Protein AF-A0A933VCT6-F1 (afdb_monomer)

Foldseek 3Di:
DVPVLVVVLVVCVVVVVVPDPDDPVVVVVVSVVSCQQQDWDQDPQETEHEEHEDERDAAEYEYCEYQHYYYQAEYEHAAYYNEYHYVAEYEYAAYEYAEYHHQAEYEYNEYEYAYYAHQAEYEYAYEEYNEDHYQAEYEYADEEYAYYEYAHEYEYQDYEYEEYEYAAEYYYHDEEYEEYEYQHEYEAHNYEYAEYEYAAYYDYAAYWYQWYQYPVGIDGIDGHDDD

Sequence (227 aa):
MFFSQVVVVLFMWFVERRLSTEGLKEWGGRIFITSVLFAPFNINGAIVTVLGSAENQNGSVYSVASLFQSGTKDTVSLLFSGYQHAGQNASVVLGVSGYQEAGRNANIGVGVSVYQNAGRRALVLLGVSGYQYADQDAVVIIGVSAYQHAGREADVAAGVSGYQYARDETVFGLGVFGYQQTGGGAVAIFSVSGYQEAGERAIMIIGVSGYQKDKSGEKLFVFPSSF

Secondary structure (DSSP, 8-state):
-HHHHHHHHHHHHHHHHTT----HHHHHHHHHHHHHHH--EEETTEEEESS--EEETTS-EEEEEEEEEEESSEEEEEEEEEEEEESSEEEEEEEEEEEEEESSEEEEEEEEEEEEEESSEEEEEEEEEEEEEESSEEEEEEEEEEEEEESSEEEEEEEEEEEEEESSEEEE-SEEEEEEEESSEEEE-SEEEEEEEESSEEEESSEEEEEEEETTEEEEEEPPPP-

Radius of gyration: 22.68 Å; Cα contacts (8 Å, |Δi|>4): 708; chains: 1; bounding box: 65×30×58 Å

pLDDT: mean 90.56, std 12.55, range [39.84, 98.75]

Mean predicted aligned error: 6.89 Å

Structure (mmCIF, N/CA/C/O backbone):
data_AF-A0A933VCT6-F1
#
_entry.id   AF-A0A933VCT6-F1
#
loop_
_atom_site.group_PDB
_atom_site.id
_atom_site.type_symbol
_atom_site.label_atom_id
_atom_site.label_alt_id
_atom_site.label_comp_id
_atom_site.label_asym_id
_atom_site.label_entity_id
_atom_site.label_seq_id
_atom_site.pdbx_PDB_ins_code
_atom_site.Cartn_x
_atom_site.Cartn_y
_atom_site.Cartn_z
_atom_site.occupancy
_atom_site.B_iso_or_equiv
_atom_site.auth_seq_id
_atom_site.auth_comp_id
_atom_site.auth_asym_id
_atom_site.auth_atom_id
_atom_site.pdbx_PDB_model_num
ATOM 1 N N . MET A 1 1 ? 10.024 13.518 -23.710 1.00 51.44 1 MET A N 1
ATOM 2 C CA . MET A 1 1 ? 10.680 12.360 -23.059 1.00 51.44 1 MET A CA 1
ATOM 3 C C . MET A 1 1 ? 12.166 12.197 -23.385 1.00 51.44 1 MET A C 1
ATOM 5 O O . MET A 1 1 ? 12.923 11.935 -22.465 1.00 51.44 1 MET A O 1
ATOM 9 N N . PHE A 1 2 ? 12.620 12.424 -24.625 1.00 48.34 2 PHE A N 1
ATOM 10 C CA . PHE A 1 2 ? 14.039 12.265 -25.004 1.00 48.34 2 PHE A CA 1
ATOM 11 C C . PHE A 1 2 ? 15.041 13.159 -24.244 1.00 48.34 2 PHE A C 1
ATOM 13 O O . PHE A 1 2 ? 16.183 12.763 -24.040 1.00 48.34 2 PHE A O 1
ATOM 20 N N . PHE A 1 3 ? 14.630 14.347 -23.788 1.00 46.16 3 PHE A N 1
ATOM 21 C CA . PHE A 1 3 ? 15.556 15.317 -23.193 1.00 46.16 3 PHE A CA 1
ATOM 22 C C . PHE A 1 3 ? 16.116 14.881 -21.825 1.00 46.16 3 PHE A C 1
ATOM 24 O O . PHE A 1 3 ? 17.303 15.063 -21.575 1.00 46.16 3 PHE A O 1
ATOM 31 N N . SER A 1 4 ? 15.316 14.249 -20.953 1.00 56.66 4 SER A N 1
ATOM 32 C CA . SER A 1 4 ? 15.814 13.821 -19.632 1.00 56.66 4 SER A CA 1
ATOM 33 C C . SER A 1 4 ? 16.770 12.629 -19.725 1.00 56.66 4 SER A C 1
ATOM 35 O O . SER A 1 4 ? 17.753 12.575 -18.993 1.00 56.66 4 SER A O 1
ATOM 37 N N . GLN A 1 5 ? 16.530 11.710 -20.664 1.00 61.00 5 GLN A N 1
ATOM 38 C CA . GLN A 1 5 ? 17.393 10.550 -20.896 1.00 61.00 5 GLN A CA 1
ATOM 39 C C . GLN A 1 5 ? 18.761 10.972 -21.438 1.00 61.00 5 GLN A C 1
ATOM 41 O O . GLN A 1 5 ? 19.787 10.496 -20.959 1.00 61.00 5 GLN A O 1
ATOM 46 N N . VAL A 1 6 ? 18.786 11.928 -22.372 1.00 64.88 6 VAL A N 1
ATOM 47 C CA . VAL A 1 6 ? 20.033 12.492 -22.906 1.00 64.88 6 VAL A CA 1
ATOM 48 C C . VAL A 1 6 ? 20.836 13.182 -21.804 1.00 64.88 6 VAL A C 1
ATOM 50 O O . VAL A 1 6 ? 22.043 12.983 -21.725 1.00 64.88 6 VAL A O 1
ATOM 53 N N . VAL A 1 7 ? 20.186 13.927 -20.904 1.00 70.56 7 VAL A N 1
ATOM 54 C CA . VAL A 1 7 ? 20.869 14.587 -19.778 1.00 70.56 7 VAL A CA 1
ATOM 55 C C . VAL A 1 7 ? 21.467 13.575 -18.799 1.00 70.56 7 VAL A C 1
ATOM 57 O O . VAL A 1 7 ? 22.607 13.759 -18.384 1.00 70.56 7 VAL A O 1
ATOM 60 N N . VAL A 1 8 ? 20.762 12.490 -18.463 1.00 70.69 8 VAL A N 1
ATOM 61 C CA . VAL A 1 8 ? 21.293 11.440 -17.571 1.00 70.69 8 VAL A CA 1
ATOM 62 C C . VAL A 1 8 ? 22.480 10.720 -18.209 1.00 70.69 8 VAL A C 1
ATOM 64 O O . VAL A 1 8 ? 23.506 10.546 -17.555 1.00 70.69 8 VAL A O 1
ATOM 67 N N . VAL A 1 9 ? 22.384 10.365 -19.493 1.00 68.62 9 VAL A N 1
ATOM 68 C CA . VAL A 1 9 ? 23.479 9.711 -20.227 1.00 68.62 9 VAL A CA 1
ATOM 69 C C . VAL A 1 9 ? 24.692 10.641 -20.354 1.00 68.62 9 VAL A C 1
ATOM 71 O O . VAL A 1 9 ? 25.820 10.207 -20.125 1.00 68.62 9 VAL A O 1
ATOM 74 N N . LEU A 1 10 ? 24.484 11.930 -20.642 1.00 72.44 10 LEU A N 1
ATOM 75 C CA . LEU A 1 10 ? 25.558 12.930 -20.703 1.00 72.44 10 LEU A CA 1
ATOM 76 C C . LEU A 1 10 ? 26.176 13.219 -19.329 1.00 72.44 10 LEU A C 1
ATOM 78 O O . LEU A 1 10 ? 27.385 13.427 -19.230 1.00 72.44 10 LEU A O 1
ATOM 82 N N . PHE A 1 11 ? 25.372 13.221 -18.266 1.00 74.44 11 PHE A N 1
ATOM 83 C CA . PHE A 1 11 ? 25.850 13.410 -16.899 1.00 74.44 11 PHE A CA 1
ATOM 84 C C . PHE A 1 11 ? 26.671 12.210 -16.420 1.00 74.44 11 PHE A C 1
ATOM 86 O O . PHE A 1 11 ? 27.769 12.398 -15.900 1.00 74.44 11 PHE A O 1
ATOM 93 N N . MET A 1 12 ? 26.197 10.982 -16.658 1.00 68.94 12 MET A N 1
ATOM 94 C CA . MET A 1 12 ? 26.974 9.766 -16.395 1.00 68.94 12 MET A CA 1
ATOM 95 C C . MET A 1 12 ? 28.287 9.773 -17.181 1.00 68.94 12 MET A C 1
ATOM 97 O O . MET A 1 12 ? 29.343 9.542 -16.596 1.00 68.94 12 MET A O 1
ATOM 101 N N . TRP A 1 13 ? 28.246 10.153 -18.463 1.00 68.81 13 TRP A N 1
ATOM 102 C CA . TRP A 1 13 ? 29.451 10.337 -19.272 1.00 68.81 13 TRP A CA 1
ATOM 103 C C . TRP A 1 13 ? 30.427 11.345 -18.646 1.00 68.81 13 TRP A C 1
ATOM 105 O O . TRP A 1 13 ? 31.621 11.067 -18.557 1.00 68.81 13 TRP A O 1
ATOM 115 N N . PHE A 1 14 ? 29.941 12.495 -18.170 1.00 74.25 14 PHE A N 1
ATOM 116 C CA . PHE A 1 14 ? 30.779 13.519 -17.542 1.00 74.25 14 PHE A CA 1
ATOM 117 C C . PHE A 1 14 ? 31.423 13.042 -16.229 1.00 74.25 14 PHE A C 1
ATOM 119 O O . PHE A 1 14 ? 32.615 13.270 -16.011 1.00 74.25 14 PHE A O 1
ATOM 126 N N . VAL A 1 15 ? 30.657 12.370 -15.365 1.00 72.38 15 VAL A N 1
ATOM 127 C CA . VAL A 1 15 ? 31.134 11.870 -14.065 1.00 72.38 15 VAL A CA 1
ATOM 128 C C . VAL A 1 15 ? 32.158 10.748 -14.246 1.00 72.38 15 VAL A C 1
ATOM 130 O O . VAL A 1 15 ? 33.224 10.784 -13.635 1.00 72.38 15 VAL A O 1
ATOM 133 N N . GLU A 1 16 ? 31.880 9.785 -15.122 1.00 63.16 16 GLU A N 1
ATOM 134 C CA . GLU A 1 16 ? 32.728 8.604 -15.317 1.00 63.16 16 GLU A CA 1
ATOM 135 C C . GLU A 1 16 ? 34.012 8.938 -16.098 1.00 63.16 16 GLU A C 1
ATOM 137 O O . GLU A 1 16 ? 35.079 8.397 -15.805 1.00 63.16 16 GLU A O 1
ATOM 142 N N . ARG A 1 17 ? 33.978 9.928 -17.008 1.00 64.31 17 ARG A N 1
ATOM 143 C CA . ARG A 1 17 ? 35.174 10.410 -17.727 1.00 64.31 17 ARG A CA 1
ATOM 144 C C . ARG A 1 17 ? 36.185 11.098 -16.807 1.00 64.31 17 ARG A C 1
ATOM 146 O O . ARG A 1 17 ? 37.370 11.133 -17.122 1.00 64.31 17 ARG A O 1
ATOM 153 N N . ARG A 1 18 ? 35.743 11.624 -15.661 1.00 61.56 18 ARG A N 1
ATOM 154 C CA . ARG A 1 18 ? 36.643 12.144 -14.620 1.00 61.56 18 ARG A CA 1
ATOM 155 C C . ARG A 1 18 ? 37.336 11.041 -13.811 1.00 61.56 18 ARG A C 1
ATOM 157 O O . ARG A 1 18 ? 38.281 11.355 -13.096 1.00 61.56 18 ARG A O 1
ATOM 164 N N . LEU A 1 19 ? 36.868 9.793 -13.906 1.00 59.09 19 LEU A N 1
ATOM 165 C CA . LEU A 1 19 ? 37.272 8.679 -13.042 1.00 59.09 19 LEU A CA 1
ATOM 166 C C . LEU A 1 19 ? 37.968 7.524 -13.790 1.00 59.09 19 LEU A C 1
ATOM 168 O O . LEU A 1 19 ? 38.537 6.657 -13.134 1.00 59.09 19 LEU A O 1
ATOM 172 N N . SER A 1 20 ? 37.953 7.499 -15.129 1.00 61.31 20 SER A N 1
ATOM 173 C CA . SER A 1 20 ? 38.405 6.355 -15.942 1.00 61.31 20 SER A CA 1
ATOM 174 C C . SER A 1 20 ? 39.573 6.684 -16.887 1.00 61.31 20 SER A C 1
ATOM 176 O O . SER A 1 20 ? 39.586 7.727 -17.540 1.00 61.31 20 SER A O 1
ATOM 178 N N . THR A 1 21 ? 40.536 5.757 -16.992 1.00 62.28 21 THR A N 1
ATOM 179 C CA . THR A 1 21 ? 41.663 5.746 -17.952 1.00 62.28 21 THR A CA 1
ATOM 180 C C . THR A 1 21 ? 41.434 4.793 -19.143 1.00 62.28 21 THR A C 1
ATOM 182 O O . THR A 1 21 ? 42.365 4.516 -19.899 1.00 62.28 21 THR A O 1
ATOM 185 N N . GLU A 1 22 ? 40.213 4.274 -19.319 1.00 61.16 22 GLU A N 1
ATOM 186 C CA . GLU A 1 22 ? 39.894 3.209 -20.285 1.00 61.16 22 GLU A CA 1
ATOM 187 C C . GLU A 1 22 ? 39.787 3.678 -21.752 1.00 61.16 22 GLU A C 1
ATOM 189 O O . GLU A 1 22 ? 39.518 4.842 -22.060 1.00 61.16 22 GLU A O 1
ATOM 194 N N . GLY A 1 23 ? 39.972 2.733 -22.685 1.00 66.25 23 GLY A N 1
ATOM 195 C CA . GLY A 1 23 ? 39.955 2.969 -24.132 1.00 66.25 23 GLY A CA 1
ATOM 196 C C . GLY A 1 23 ? 38.551 3.054 -24.756 1.00 66.25 23 GLY A C 1
ATOM 197 O O . GLY A 1 23 ? 37.580 2.480 -24.272 1.00 66.25 23 GLY A O 1
ATOM 198 N N . LEU A 1 24 ? 38.452 3.724 -25.911 1.00 65.44 24 LEU A N 1
ATOM 199 C CA . LEU A 1 24 ? 37.203 4.024 -26.646 1.00 65.44 24 LEU A CA 1
ATOM 200 C C . LEU A 1 24 ? 36.269 2.821 -26.920 1.00 65.44 24 LEU A C 1
ATOM 202 O O . LEU A 1 24 ? 35.057 3.009 -27.022 1.00 65.44 24 LEU A O 1
ATOM 20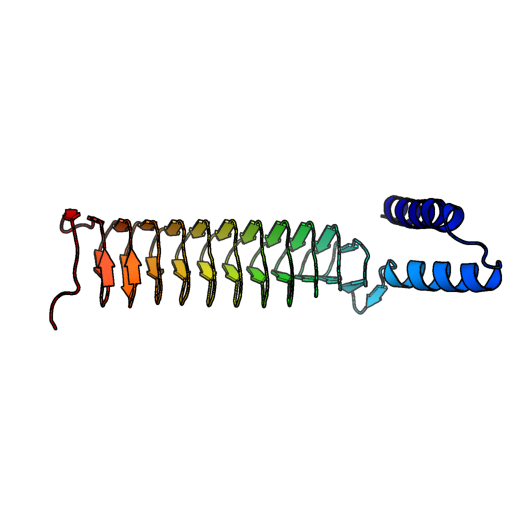6 N N . LYS A 1 25 ? 36.800 1.595 -27.048 1.00 71.44 25 LYS A N 1
ATOM 207 C CA . LYS A 1 25 ? 35.997 0.384 -27.315 1.00 71.44 25 LYS A CA 1
ATOM 208 C C . LYS A 1 25 ? 35.178 -0.082 -26.104 1.00 71.44 25 LYS A C 1
ATOM 210 O O . LYS A 1 25 ? 34.022 -0.455 -26.287 1.00 71.44 25 LYS A O 1
ATOM 215 N N . GLU A 1 26 ? 35.738 -0.038 -24.895 1.00 73.19 26 GLU A N 1
ATOM 216 C CA . GLU A 1 26 ? 35.010 -0.399 -23.664 1.00 73.19 26 GLU A CA 1
ATOM 217 C C . GLU A 1 26 ? 33.924 0.637 -23.350 1.00 73.19 26 GLU A C 1
ATOM 219 O O . GLU A 1 26 ? 32.792 0.285 -23.015 1.00 73.19 26 GLU A O 1
ATOM 224 N N . TRP A 1 27 ? 34.227 1.911 -23.609 1.00 73.81 27 TRP A N 1
ATOM 225 C CA . TRP A 1 27 ? 33.275 3.017 -23.518 1.00 73.81 27 TRP A CA 1
ATOM 226 C C . TRP A 1 27 ? 32.063 2.856 -24.439 1.00 73.81 27 TRP A C 1
ATOM 228 O O . TRP A 1 27 ? 30.928 3.059 -24.007 1.00 73.81 27 TRP A O 1
ATOM 238 N N . GLY A 1 28 ? 32.283 2.459 -25.696 1.00 77.75 28 GLY A N 1
ATOM 239 C CA . GLY A 1 28 ? 31.193 2.228 -26.645 1.00 77.75 28 GLY A CA 1
ATOM 240 C C . GLY A 1 28 ? 30.212 1.155 -26.164 1.00 77.75 28 GLY A C 1
ATOM 241 O O . GLY A 1 28 ? 28.999 1.346 -26.245 1.00 77.75 28 GLY A O 1
ATOM 242 N N . GLY A 1 29 ? 30.729 0.061 -25.594 1.00 83.69 29 GLY A N 1
ATOM 243 C CA . GLY A 1 29 ? 29.910 -1.015 -25.033 1.00 83.69 29 GLY A CA 1
ATOM 244 C C . GLY A 1 29 ? 29.082 -0.572 -23.823 1.00 83.69 29 GLY A C 1
ATOM 245 O O . GLY A 1 29 ? 27.883 -0.843 -23.774 1.00 83.69 29 GLY A O 1
ATOM 246 N N . ARG A 1 30 ? 29.685 0.160 -22.875 1.00 82.88 30 ARG A N 1
ATOM 247 C CA . ARG A 1 30 ? 28.979 0.661 -21.680 1.00 82.88 30 ARG A CA 1
ATOM 248 C C . ARG A 1 30 ? 27.870 1.642 -22.036 1.00 82.88 30 ARG A C 1
ATOM 250 O O . ARG A 1 30 ? 26.750 1.484 -21.565 1.00 82.88 30 ARG A O 1
ATOM 257 N N . ILE A 1 31 ? 28.148 2.607 -22.914 1.00 83.50 31 ILE A N 1
ATOM 258 C CA . ILE A 1 31 ? 27.138 3.572 -23.369 1.00 83.50 31 ILE A CA 1
ATOM 259 C C . ILE A 1 31 ? 25.981 2.847 -24.058 1.00 83.50 31 ILE A C 1
ATOM 261 O O . ILE A 1 31 ? 24.823 3.186 -23.812 1.00 83.50 31 ILE A O 1
ATOM 265 N N . PHE A 1 32 ? 26.272 1.838 -24.883 1.00 86.12 32 PHE A N 1
ATOM 266 C CA . PHE A 1 32 ? 25.239 1.042 -25.537 1.00 86.12 32 PHE A CA 1
ATOM 267 C C . PHE A 1 32 ? 24.355 0.308 -24.520 1.00 86.12 32 PHE A C 1
ATOM 269 O O . PHE A 1 32 ? 23.135 0.460 -24.560 1.00 86.12 32 PHE A O 1
ATOM 276 N N . ILE A 1 33 ? 24.953 -0.420 -23.572 1.00 87.75 33 ILE A N 1
ATOM 277 C CA . ILE A 1 33 ? 24.217 -1.146 -22.524 1.00 87.75 33 ILE A CA 1
ATOM 278 C C . ILE A 1 33 ? 23.367 -0.181 -21.694 1.00 87.75 33 ILE A C 1
ATOM 280 O O . ILE A 1 33 ? 22.170 -0.410 -21.528 1.00 87.75 33 ILE A O 1
ATOM 284 N N . THR A 1 34 ? 23.948 0.925 -21.225 1.00 86.69 34 THR A N 1
ATOM 285 C CA . THR A 1 34 ? 23.218 1.949 -20.470 1.00 86.69 34 THR A CA 1
ATOM 286 C C . THR A 1 34 ? 22.052 2.492 -21.288 1.00 86.69 34 THR A C 1
ATOM 288 O O . THR A 1 34 ? 20.928 2.532 -20.803 1.00 86.69 34 THR A O 1
ATOM 291 N N . SER A 1 35 ? 22.264 2.825 -22.560 1.00 86.19 35 SER A N 1
ATOM 292 C CA . SER A 1 35 ? 21.191 3.320 -23.430 1.00 86.19 35 SER A CA 1
ATOM 293 C C . SER A 1 35 ? 20.040 2.316 -23.554 1.00 86.19 35 SER A C 1
ATOM 295 O O . SER A 1 35 ? 18.880 2.710 -23.477 1.00 86.19 35 SER A O 1
ATOM 297 N N . VAL A 1 36 ? 20.345 1.019 -23.675 1.00 89.31 36 VAL A N 1
ATOM 298 C CA . VAL A 1 36 ? 19.338 -0.055 -23.728 1.00 89.31 36 VAL A CA 1
ATOM 299 C C . VAL A 1 36 ? 18.563 -0.175 -22.411 1.00 89.31 36 VAL A C 1
ATOM 301 O O . VAL A 1 36 ? 17.347 -0.342 -22.447 1.00 89.31 36 VAL A O 1
ATOM 304 N N . LEU A 1 37 ? 19.216 -0.039 -21.251 1.00 90.62 37 LEU A N 1
ATOM 305 C CA . LEU A 1 37 ? 18.545 -0.114 -19.943 1.00 90.62 37 LEU A CA 1
ATOM 306 C C . LEU A 1 37 ? 17.525 1.016 -19.731 1.00 90.62 37 LEU A C 1
ATOM 308 O O . LEU A 1 37 ? 16.482 0.803 -19.108 1.00 90.62 37 LEU A O 1
ATOM 312 N N . PHE A 1 38 ? 17.804 2.211 -20.251 1.00 91.12 38 PHE A N 1
ATOM 313 C CA . PHE A 1 38 ? 16.905 3.364 -20.143 1.00 91.12 38 PHE A CA 1
ATOM 314 C C . PHE A 1 38 ? 15.911 3.473 -21.307 1.00 91.12 38 PHE A C 1
ATOM 316 O O . PHE A 1 38 ? 14.979 4.279 -21.239 1.00 91.12 38 PHE A O 1
ATOM 323 N N . ALA A 1 39 ? 16.074 2.674 -22.363 1.00 89.81 39 ALA A N 1
ATOM 324 C CA . ALA A 1 39 ? 15.190 2.711 -23.516 1.00 89.81 39 ALA A CA 1
ATOM 325 C C . ALA A 1 39 ? 13.777 2.205 -23.154 1.00 89.81 39 ALA A C 1
ATOM 327 O O . ALA A 1 39 ? 13.629 1.210 -22.435 1.00 89.81 39 ALA A O 1
ATOM 328 N N . PRO A 1 40 ? 12.720 2.881 -23.636 1.00 93.69 40 PRO A N 1
ATOM 329 C CA . PRO A 1 40 ? 11.362 2.368 -23.576 1.00 93.69 40 PRO A CA 1
ATOM 330 C C . PRO A 1 40 ? 11.085 1.456 -24.779 1.00 93.69 40 PRO A C 1
ATOM 332 O O . PRO A 1 40 ? 11.266 1.852 -25.931 1.00 93.69 40 PRO A O 1
ATOM 335 N N . PHE A 1 41 ? 10.589 0.250 -24.520 1.00 93.75 41 PHE A N 1
ATOM 336 C CA . PHE A 1 41 ? 10.188 -0.718 -25.539 1.00 93.75 41 PHE A CA 1
ATOM 337 C C . PHE A 1 41 ? 8.670 -0.858 -25.553 1.00 93.75 41 PHE A C 1
ATOM 339 O O . PHE A 1 41 ? 8.065 -1.116 -24.517 1.00 93.75 41 PHE A O 1
ATOM 346 N N . ASN A 1 42 ? 8.044 -0.704 -26.720 1.00 95.12 42 ASN A N 1
ATOM 347 C CA . ASN A 1 42 ? 6.615 -0.967 -26.865 1.00 95.12 42 ASN A CA 1
ATOM 348 C C . ASN A 1 42 ? 6.396 -2.452 -27.177 1.00 95.12 42 ASN A C 1
ATOM 350 O O . ASN A 1 42 ? 6.812 -2.932 -28.231 1.00 95.12 42 ASN A O 1
ATOM 354 N N . ILE A 1 43 ? 5.748 -3.167 -26.262 1.00 93.25 43 ILE A N 1
ATOM 355 C CA . ILE A 1 43 ? 5.401 -4.580 -26.400 1.00 93.25 43 ILE A CA 1
ATOM 356 C C . ILE A 1 43 ? 3.887 -4.690 -26.245 1.00 93.25 43 ILE A C 1
ATOM 358 O O . ILE A 1 43 ? 3.348 -4.467 -25.163 1.00 93.25 43 ILE A O 1
ATOM 362 N N . ASN A 1 44 ? 3.189 -5.017 -27.335 1.00 93.19 44 ASN A N 1
ATOM 363 C CA . ASN A 1 44 ? 1.730 -5.181 -27.360 1.00 93.19 44 ASN A CA 1
ATOM 364 C C . ASN A 1 44 ? 0.949 -3.972 -26.798 1.00 93.19 44 ASN A C 1
ATOM 366 O O . ASN A 1 44 ? -0.086 -4.135 -26.154 1.00 93.19 44 ASN A O 1
ATOM 370 N N . GLY A 1 45 ? 1.445 -2.749 -27.017 1.00 92.25 45 GLY A N 1
ATOM 371 C CA . GLY A 1 45 ? 0.806 -1.521 -26.536 1.00 92.25 45 GLY A CA 1
ATOM 372 C C . GLY A 1 45 ? 1.142 -1.151 -25.089 1.00 92.25 45 GLY A C 1
ATOM 373 O O . GLY A 1 45 ? 0.649 -0.133 -24.603 1.00 92.25 45 GLY A O 1
ATOM 374 N N . ALA A 1 46 ? 1.981 -1.927 -24.402 1.00 96.88 46 ALA A N 1
ATOM 375 C CA . ALA A 1 46 ? 2.571 -1.558 -23.121 1.00 96.88 46 ALA A CA 1
ATOM 376 C C . ALA A 1 46 ? 3.993 -1.024 -23.316 1.00 96.88 46 ALA A C 1
ATOM 378 O O . ALA A 1 46 ? 4.731 -1.519 -24.167 1.00 96.88 46 ALA A O 1
ATOM 379 N N . ILE A 1 47 ? 4.395 -0.041 -22.510 1.00 97.12 47 ILE A N 1
ATOM 380 C CA . ILE A 1 47 ? 5.785 0.421 -22.477 1.00 97.12 47 ILE A CA 1
ATOM 381 C C . ILE A 1 47 ? 6.523 -0.352 -21.393 1.00 97.12 47 ILE A C 1
ATOM 383 O O . ILE A 1 47 ? 6.098 -0.357 -20.242 1.00 97.12 47 ILE A O 1
ATOM 387 N N . VAL A 1 48 ? 7.634 -0.979 -21.758 1.00 97.06 48 VAL A N 1
ATOM 388 C CA . VAL A 1 48 ? 8.519 -1.708 -20.851 1.00 97.06 48 VAL A CA 1
ATOM 389 C C . VAL A 1 48 ? 9.880 -1.024 -20.831 1.00 97.06 48 VAL A C 1
ATOM 391 O O . VAL A 1 48 ? 10.435 -0.715 -21.883 1.00 97.06 48 VAL A O 1
ATOM 394 N N . THR A 1 49 ? 10.434 -0.776 -19.651 1.00 95.56 49 THR A N 1
ATOM 395 C CA . THR A 1 49 ? 11.776 -0.197 -19.490 1.00 95.56 49 THR A CA 1
ATOM 396 C C . THR A 1 49 ? 12.482 -0.798 -18.280 1.00 95.56 49 THR A C 1
ATOM 398 O O . THR A 1 49 ? 11.831 -1.315 -17.377 1.00 95.56 49 THR A O 1
ATOM 401 N N . VAL A 1 50 ? 13.814 -0.776 -18.236 1.00 95.38 50 VAL A N 1
ATOM 402 C CA . VAL A 1 50 ? 14.533 -1.281 -17.058 1.00 95.38 50 VAL A CA 1
ATOM 403 C C . VAL A 1 50 ? 14.705 -0.157 -16.045 1.00 95.38 50 VAL A C 1
ATOM 405 O O . VAL A 1 50 ? 14.204 -0.277 -14.934 1.00 95.38 50 VAL A O 1
ATOM 408 N N . LEU A 1 51 ? 15.354 0.941 -16.438 1.00 93.38 51 LEU A N 1
ATOM 409 C CA . LEU A 1 51 ? 15.683 2.074 -15.559 1.00 93.38 51 LEU A CA 1
ATOM 410 C C . LEU A 1 51 ? 15.068 3.408 -16.024 1.00 93.38 51 LEU A C 1
ATOM 412 O O . LEU A 1 51 ? 15.386 4.472 -15.492 1.00 93.38 51 LEU A O 1
ATOM 416 N N . GLY A 1 52 ? 14.227 3.378 -17.059 1.00 88.00 52 GLY A N 1
ATOM 417 C CA . GLY A 1 52 ? 13.661 4.568 -17.680 1.00 88.00 52 GLY A CA 1
ATOM 418 C C . GLY A 1 52 ? 12.385 5.081 -17.015 1.00 88.00 52 GLY A C 1
ATOM 419 O O . GLY A 1 52 ? 11.622 4.343 -16.395 1.00 88.00 52 GLY A O 1
ATOM 420 N N . SER A 1 53 ? 12.121 6.371 -17.214 1.00 92.31 53 SER A N 1
ATOM 421 C CA . SER A 1 53 ? 10.788 6.940 -17.016 1.00 92.31 53 SER A CA 1
ATOM 422 C C . SER A 1 53 ? 9.968 6.794 -18.294 1.00 92.31 53 SER A C 1
ATOM 424 O O . SER A 1 53 ? 10.499 6.988 -19.390 1.00 92.31 53 SER A O 1
ATOM 426 N N . ALA A 1 54 ? 8.678 6.490 -18.168 1.00 93.50 54 ALA A N 1
ATOM 427 C CA . ALA A 1 54 ? 7.815 6.208 -19.312 1.00 93.50 54 ALA A CA 1
ATOM 428 C C . ALA A 1 54 ? 6.379 6.706 -19.107 1.00 93.50 54 ALA A C 1
ATOM 430 O O . ALA A 1 54 ? 5.860 6.717 -17.996 1.00 93.50 54 ALA A O 1
ATOM 431 N N . GLU A 1 55 ? 5.744 7.123 -20.198 1.00 96.00 55 GLU A N 1
ATOM 432 C CA . GLU A 1 55 ? 4.368 7.607 -20.221 1.00 96.00 55 GLU A CA 1
ATOM 433 C C . GLU A 1 55 ? 3.651 6.935 -21.382 1.00 96.00 55 GLU A C 1
ATOM 435 O O . GLU A 1 55 ? 4.111 6.999 -22.525 1.00 96.00 55 GLU A O 1
ATOM 440 N N . ASN A 1 56 ? 2.539 6.273 -21.085 1.00 95.94 56 ASN A N 1
ATOM 441 C CA . ASN A 1 56 ? 1.742 5.570 -22.070 1.00 95.94 56 ASN A CA 1
ATOM 442 C C . ASN A 1 56 ? 0.305 6.092 -22.080 1.00 95.94 56 ASN A C 1
ATOM 444 O O . ASN A 1 56 ? -0.494 5.790 -21.193 1.00 95.94 56 ASN A O 1
ATOM 448 N N . GLN A 1 57 ? -0.038 6.832 -23.133 1.00 92.69 57 GLN A N 1
ATOM 449 C CA . GLN A 1 57 ? -1.363 7.434 -23.292 1.00 92.69 57 GLN A CA 1
ATOM 450 C C . GLN A 1 57 ? -2.467 6.394 -23.538 1.00 92.69 57 GLN A C 1
ATOM 452 O O . GLN A 1 57 ? -3.625 6.653 -23.238 1.00 92.69 57 GLN A O 1
ATOM 457 N N . ASN A 1 58 ? -2.132 5.194 -24.023 1.00 92.81 58 ASN A N 1
ATOM 458 C CA . ASN A 1 58 ? -3.122 4.192 -24.438 1.00 92.81 58 ASN A CA 1
ATOM 459 C C . ASN A 1 58 ? -2.905 2.809 -23.799 1.00 92.81 58 ASN A C 1
ATOM 461 O O . ASN A 1 58 ? -3.472 1.810 -24.257 1.00 92.81 58 ASN A O 1
ATOM 465 N N . GLY A 1 59 ? -2.092 2.712 -22.748 1.00 95.50 59 GLY A N 1
ATOM 466 C CA . GLY A 1 59 ? -1.751 1.417 -22.181 1.00 95.50 59 GLY A CA 1
ATOM 467 C C . GLY A 1 59 ? -1.010 1.469 -20.857 1.00 95.50 59 GLY A C 1
ATOM 468 O O . GLY A 1 59 ? -1.038 2.462 -20.132 1.00 95.50 59 GLY A O 1
ATOM 469 N N . SER A 1 60 ? -0.382 0.342 -20.543 1.00 98.06 60 SER A N 1
ATOM 470 C CA . SER A 1 60 ? 0.329 0.131 -19.287 1.00 98.06 60 SER A CA 1
ATOM 471 C C . SER A 1 60 ? 1.806 0.513 -19.398 1.00 98.06 60 SER A C 1
ATOM 473 O O . SER A 1 60 ? 2.369 0.555 -20.500 1.00 98.06 60 SER A O 1
ATOM 475 N N . VAL A 1 61 ? 2.438 0.760 -18.254 1.00 98.06 61 VAL A N 1
ATOM 476 C CA . VAL A 1 61 ? 3.885 0.951 -18.122 1.00 98.06 61 VAL A CA 1
ATOM 477 C C . VAL A 1 61 ? 4.440 -0.072 -17.138 1.00 98.06 61 VAL A C 1
ATOM 479 O O . VAL A 1 61 ? 3.977 -0.164 -16.006 1.00 98.06 61 VAL A O 1
ATOM 482 N N . TYR A 1 62 ? 5.455 -0.818 -17.554 1.00 97.88 62 TYR A N 1
ATOM 483 C CA . TYR A 1 62 ? 6.170 -1.774 -16.718 1.00 97.88 62 TYR A CA 1
ATOM 484 C C . TYR A 1 62 ? 7.630 -1.348 -16.614 1.00 97.88 62 TYR A C 1
ATOM 486 O O . TYR A 1 62 ? 8.288 -1.104 -17.627 1.00 97.88 62 TYR A O 1
ATOM 494 N N . SER A 1 63 ? 8.148 -1.260 -15.396 1.00 97.12 63 SER A N 1
ATOM 495 C CA . SER A 1 63 ? 9.544 -0.920 -15.151 1.00 97.12 63 SER A CA 1
ATOM 496 C C . SER A 1 63 ? 10.203 -1.856 -14.145 1.00 97.12 63 SER A C 1
ATOM 498 O O . SER A 1 63 ? 9.536 -2.466 -13.308 1.00 97.12 63 SER A O 1
ATOM 500 N N . VAL A 1 64 ? 11.529 -1.984 -14.198 1.00 97.38 64 VAL A N 1
ATOM 501 C CA . VAL A 1 64 ? 12.266 -2.537 -13.051 1.00 97.38 64 VAL A CA 1
ATOM 502 C C . VAL A 1 64 ? 12.431 -1.446 -11.998 1.00 97.38 64 VAL A C 1
ATOM 504 O O . VAL A 1 64 ? 12.062 -1.646 -10.844 1.00 97.38 64 VAL A O 1
ATOM 507 N N . ALA A 1 65 ? 12.910 -0.276 -12.406 1.00 96.19 65 ALA A N 1
ATOM 508 C CA . ALA A 1 65 ? 12.955 0.925 -11.596 1.00 96.19 65 ALA A CA 1
ATOM 509 C C . ALA A 1 65 ? 12.657 2.153 -12.463 1.00 96.19 65 ALA A C 1
ATOM 511 O O . ALA A 1 65 ? 13.151 2.262 -13.582 1.00 96.19 65 ALA A O 1
ATOM 512 N N . SER A 1 66 ? 11.883 3.101 -11.945 1.00 94.38 66 SER A N 1
ATOM 513 C CA . SER A 1 66 ? 11.582 4.349 -12.651 1.00 94.38 66 SER A CA 1
ATOM 514 C C . SER A 1 66 ? 11.566 5.533 -11.692 1.00 94.38 66 SER A C 1
ATOM 516 O O . SER A 1 66 ? 11.162 5.418 -10.542 1.00 94.38 66 SER A O 1
ATOM 518 N N . LEU A 1 67 ? 11.990 6.716 -12.132 1.00 93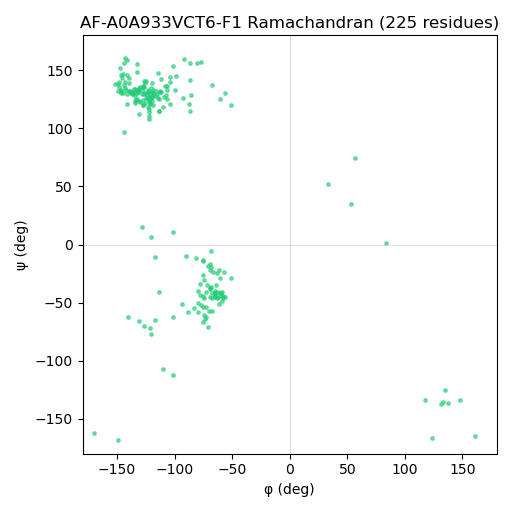.19 67 LEU A N 1
ATOM 519 C CA . LEU A 1 67 ? 11.732 7.928 -11.338 1.00 93.19 67 LEU A CA 1
ATOM 520 C C . LEU A 1 67 ? 10.285 8.390 -11.517 1.00 93.19 67 LEU A C 1
ATOM 522 O O . LEU A 1 67 ? 9.678 8.904 -10.584 1.00 93.19 67 LEU A O 1
ATOM 526 N N . PHE A 1 68 ? 9.741 8.185 -12.713 1.00 94.94 68 PHE A N 1
ATOM 527 C CA . PHE A 1 68 ? 8.395 8.587 -13.082 1.00 94.94 68 PHE A CA 1
ATOM 528 C C . PHE A 1 68 ? 7.796 7.578 -14.058 1.00 94.94 68 PHE A C 1
ATOM 530 O O . PHE A 1 68 ? 8.419 7.248 -15.070 1.00 94.94 68 PHE A O 1
ATOM 537 N N . GLN A 1 69 ? 6.572 7.139 -13.799 1.00 95.88 69 GLN A N 1
ATOM 538 C CA . GLN A 1 69 ? 5.794 6.359 -14.749 1.00 95.88 69 GLN A CA 1
ATOM 539 C C . GLN A 1 69 ? 4.326 6.778 -14.749 1.00 95.88 69 GLN A C 1
ATOM 541 O O . GLN A 1 69 ? 3.740 7.004 -13.692 1.00 95.88 69 GLN A O 1
ATOM 546 N N . SER A 1 70 ? 3.733 6.860 -15.938 1.00 97.31 70 SER A N 1
ATOM 547 C CA . SER A 1 70 ? 2.320 7.200 -16.112 1.00 97.31 70 SER A CA 1
ATOM 548 C C . SER A 1 70 ? 1.674 6.331 -17.188 1.00 97.31 70 SER A C 1
ATOM 550 O O . SER A 1 70 ? 2.229 6.164 -18.272 1.00 97.31 70 SER A O 1
ATOM 552 N N . GLY A 1 71 ? 0.510 5.753 -16.910 1.00 96.62 71 GLY A N 1
ATOM 553 C CA . GLY A 1 71 ? -0.218 4.910 -17.857 1.00 96.62 71 GLY A CA 1
ATOM 554 C C . GLY A 1 71 ? -1.726 5.035 -17.688 1.00 96.62 71 GLY A C 1
ATOM 555 O O . GLY A 1 71 ? -2.224 5.158 -16.573 1.00 96.62 71 GLY A O 1
ATOM 556 N N . THR A 1 72 ? -2.488 4.949 -18.778 1.00 96.94 72 THR A N 1
ATOM 557 C CA . THR A 1 72 ? -3.964 4.958 -18.700 1.00 96.94 72 THR A CA 1
ATOM 558 C C . THR A 1 72 ? -4.559 3.641 -18.207 1.00 96.94 72 THR A C 1
ATOM 560 O O . THR A 1 72 ? -5.730 3.592 -17.833 1.00 96.94 72 THR A O 1
ATOM 563 N N . LYS A 1 73 ? -3.757 2.571 -18.174 1.00 97.50 73 LYS A N 1
ATOM 564 C CA . LYS A 1 73 ? -4.125 1.280 -17.581 1.00 97.50 73 LYS A CA 1
ATOM 565 C C . LYS A 1 73 ? -3.331 1.042 -16.301 1.00 97.50 73 LYS A C 1
ATOM 567 O O . LYS A 1 73 ? -3.597 1.698 -15.298 1.00 97.50 73 LYS A O 1
ATOM 572 N N . ASP A 1 74 ? -2.364 0.134 -16.339 1.00 98.25 74 ASP A N 1
ATOM 573 C CA . ASP A 1 74 ? -1.584 -0.251 -15.170 1.00 98.25 74 ASP A CA 1
ATOM 574 C C . ASP A 1 74 ? -0.193 0.372 -15.215 1.00 98.25 74 ASP A C 1
ATOM 576 O O . ASP A 1 74 ? 0.427 0.455 -16.275 1.00 98.25 74 ASP A O 1
ATOM 580 N N . THR A 1 75 ? 0.335 0.757 -14.060 1.00 98.25 75 THR A N 1
ATOM 581 C CA . THR A 1 75 ? 1.762 1.018 -13.908 1.00 98.25 75 THR A CA 1
ATOM 582 C C . THR A 1 75 ? 2.338 0.086 -12.860 1.00 98.25 75 THR A C 1
ATOM 584 O O . THR A 1 75 ? 1.814 -0.038 -11.757 1.00 98.25 75 THR A O 1
ATOM 587 N N . VAL A 1 76 ? 3.400 -0.625 -13.222 1.00 98.19 7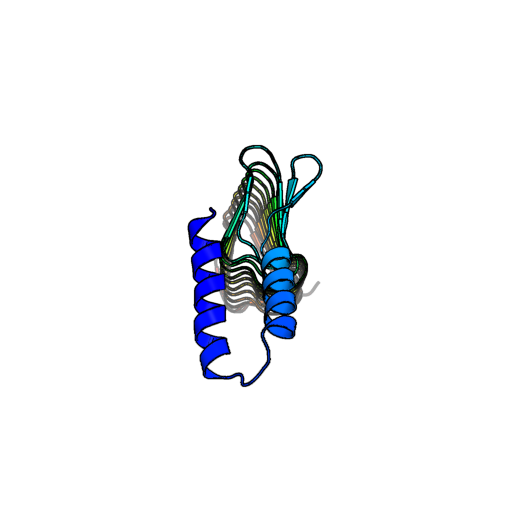6 VAL A N 1
ATOM 588 C CA . VAL A 1 76 ? 4.019 -1.626 -12.355 1.00 98.19 76 VAL A CA 1
ATOM 589 C C . VAL A 1 76 ? 5.520 -1.408 -12.353 1.00 98.19 76 VAL A C 1
ATOM 591 O O . VAL A 1 76 ? 6.142 -1.405 -13.411 1.00 98.19 76 VAL A O 1
ATOM 594 N N . SER A 1 77 ? 6.110 -1.251 -11.173 1.00 97.81 77 SER A N 1
ATOM 595 C CA . SER A 1 77 ? 7.562 -1.309 -11.001 1.00 97.81 77 SER A CA 1
ATOM 596 C C . SER A 1 77 ? 7.961 -2.541 -10.199 1.00 97.81 77 SER A C 1
ATOM 598 O O . SER A 1 77 ? 7.294 -2.897 -9.225 1.00 97.81 77 SER A O 1
ATOM 600 N N . LEU A 1 78 ? 9.076 -3.173 -10.549 1.00 97.69 78 LEU A N 1
ATOM 601 C CA . LEU A 1 78 ? 9.590 -4.287 -9.760 1.00 97.69 78 LEU A CA 1
ATOM 602 C C . LEU A 1 78 ? 10.194 -3.797 -8.442 1.00 97.69 78 LEU A C 1
ATOM 604 O O . LEU A 1 78 ? 9.777 -4.288 -7.404 1.00 97.69 78 LEU A O 1
ATOM 608 N N . LEU A 1 79 ? 11.132 -2.845 -8.505 1.00 96.69 79 LEU A N 1
ATOM 609 C CA . LEU A 1 79 ? 12.036 -2.469 -7.411 1.00 96.69 79 LEU A CA 1
ATOM 610 C C . LEU A 1 79 ? 11.816 -1.067 -6.860 1.00 96.69 79 LEU A C 1
ATOM 612 O O . LEU A 1 79 ? 11.920 -0.831 -5.657 1.00 96.69 79 LEU A O 1
ATOM 616 N N . PHE A 1 80 ? 11.577 -0.109 -7.744 1.00 95.44 80 PHE A N 1
ATOM 617 C CA . PHE A 1 80 ? 11.520 1.282 -7.338 1.00 95.44 80 PHE A CA 1
ATOM 618 C C . PHE A 1 80 ? 10.613 2.087 -8.249 1.00 95.44 80 PHE A C 1
ATOM 620 O O . PHE A 1 80 ? 10.696 1.980 -9.475 1.00 95.44 80 PHE A O 1
ATOM 627 N N . SER A 1 81 ? 9.817 2.963 -7.648 1.00 96.19 81 SER A N 1
ATOM 628 C CA . SER A 1 81 ? 9.243 4.073 -8.380 1.00 96.19 81 SER A CA 1
ATOM 629 C C . SER A 1 81 ? 9.189 5.356 -7.570 1.00 96.19 81 SER A C 1
ATOM 631 O O . SER A 1 81 ? 8.688 5.375 -6.448 1.00 96.19 81 SER A O 1
ATOM 633 N N . GLY A 1 82 ? 9.683 6.451 -8.146 1.00 96.50 82 GLY A N 1
ATOM 634 C CA . GLY A 1 82 ? 9.548 7.774 -7.537 1.00 96.50 82 GLY A CA 1
ATOM 635 C C . GLY A 1 82 ? 8.089 8.232 -7.527 1.00 96.50 82 GLY A C 1
ATOM 636 O O . GLY A 1 82 ? 7.519 8.478 -6.464 1.00 96.50 82 GLY A O 1
ATOM 637 N N . TYR A 1 83 ? 7.478 8.292 -8.709 1.00 97.69 83 TYR A N 1
ATOM 638 C CA . TYR A 1 83 ? 6.077 8.654 -8.913 1.00 97.69 83 TYR A CA 1
ATOM 639 C C . TYR A 1 83 ? 5.412 7.707 -9.917 1.00 97.69 83 TYR A C 1
ATOM 641 O O . TYR A 1 83 ? 5.928 7.500 -11.020 1.00 97.69 83 TYR A O 1
ATOM 649 N N . GLN A 1 84 ? 4.249 7.180 -9.546 1.00 96.94 84 GLN A N 1
ATOM 650 C CA . GLN A 1 84 ? 3.403 6.333 -10.378 1.00 96.94 84 GLN A CA 1
ATOM 651 C C . GLN A 1 84 ? 2.016 6.949 -10.530 1.00 96.94 84 GLN A C 1
ATOM 653 O O . GLN A 1 84 ? 1.347 7.198 -9.528 1.00 96.94 84 GLN A O 1
ATOM 658 N N . HIS A 1 85 ? 1.562 7.106 -11.770 1.00 98.31 85 HIS A N 1
ATOM 659 C CA . HIS A 1 85 ? 0.171 7.414 -12.084 1.00 98.31 85 HIS A CA 1
ATOM 660 C C . HIS A 1 85 ? -0.431 6.317 -12.961 1.00 98.31 85 HIS A C 1
ATOM 662 O O . HIS A 1 85 ? 0.108 5.990 -14.017 1.00 98.31 85 HIS A O 1
ATOM 668 N N . ALA A 1 86 ? -1.556 5.749 -12.544 1.00 98.06 86 ALA A N 1
ATOM 669 C CA . ALA A 1 86 ? -2.259 4.713 -13.284 1.00 98.06 86 ALA A CA 1
ATOM 670 C C . ALA A 1 86 ? -3.756 5.012 -13.377 1.00 98.06 86 ALA A C 1
ATOM 672 O O . ALA A 1 86 ? -4.424 5.198 -12.362 1.00 98.06 86 ALA A O 1
ATOM 673 N N . GLY A 1 87 ? -4.326 4.940 -14.578 1.00 97.81 87 GLY A N 1
ATOM 674 C CA . GLY A 1 87 ? -5.781 5.009 -14.745 1.00 97.81 87 GLY A CA 1
ATOM 675 C C . GLY A 1 87 ? -6.520 3.842 -14.074 1.00 97.81 87 GLY A C 1
ATOM 676 O O . GLY A 1 87 ? -7.683 3.979 -13.704 1.00 97.81 87 GLY A O 1
ATOM 677 N N . GLN A 1 88 ? -5.850 2.701 -13.870 1.00 98.25 88 GLN A N 1
ATOM 678 C CA . GLN A 1 88 ? -6.395 1.540 -13.165 1.00 98.25 88 GLN A CA 1
ATOM 679 C C . GLN A 1 88 ? -5.562 1.175 -11.937 1.00 98.25 88 GLN A C 1
ATOM 681 O O . GLN A 1 88 ? -5.987 1.459 -10.818 1.00 98.25 88 GLN A O 1
ATOM 686 N N . ASN A 1 89 ? -4.405 0.530 -12.109 1.00 98.56 89 ASN A N 1
ATOM 687 C CA . ASN A 1 89 ? -3.632 0.012 -10.979 1.00 98.56 89 ASN A CA 1
ATOM 688 C C . ASN A 1 89 ? -2.195 0.533 -10.979 1.00 98.56 89 ASN A C 1
ATOM 690 O O . ASN A 1 89 ? -1.480 0.359 -11.960 1.00 98.56 89 ASN A O 1
ATOM 694 N N . ALA A 1 90 ? -1.765 1.121 -9.866 1.00 98.50 90 ALA A N 1
ATOM 695 C CA . ALA A 1 90 ? -0.363 1.422 -9.588 1.00 98.50 90 ALA A CA 1
ATOM 696 C C . ALA A 1 90 ? 0.181 0.329 -8.662 1.00 98.50 90 ALA A C 1
ATOM 698 O O . ALA A 1 90 ? -0.506 -0.092 -7.725 1.00 98.50 90 ALA A O 1
ATOM 699 N N . SER A 1 91 ? 1.347 -0.237 -8.955 1.00 98.44 91 SER A N 1
ATOM 700 C CA . SER A 1 91 ? 1.885 -1.336 -8.154 1.00 98.44 91 SER A CA 1
ATOM 701 C C . SER A 1 91 ? 3.408 -1.353 -8.087 1.00 98.44 91 SER A C 1
ATOM 703 O O . SER A 1 91 ? 4.105 -1.185 -9.089 1.00 98.44 91 SER A O 1
ATOM 705 N N . VAL A 1 92 ? 3.931 -1.663 -6.902 1.00 98.38 92 VAL A N 1
ATOM 706 C CA . VAL A 1 92 ? 5.315 -2.111 -6.709 1.00 98.38 92 VAL A CA 1
ATOM 707 C C . VAL A 1 92 ? 5.300 -3.548 -6.216 1.00 98.38 92 VAL A C 1
ATOM 709 O O . VAL A 1 92 ? 4.650 -3.866 -5.220 1.00 98.38 92 VAL A O 1
ATOM 712 N N . VAL A 1 93 ? 6.020 -4.431 -6.903 1.00 98.06 93 VAL A N 1
ATOM 713 C CA . VAL A 1 93 ? 6.065 -5.850 -6.524 1.00 98.06 93 VAL A CA 1
ATOM 714 C C . VAL A 1 93 ? 6.980 -6.062 -5.315 1.00 98.06 93 VAL A C 1
ATOM 716 O O . VAL A 1 93 ? 6.548 -6.645 -4.322 1.00 98.06 93 VAL A O 1
ATOM 719 N N . LEU A 1 94 ? 8.220 -5.571 -5.381 1.00 97.12 94 LEU A N 1
ATOM 720 C CA . LEU A 1 94 ? 9.233 -5.704 -4.336 1.00 97.12 94 LEU A CA 1
ATOM 721 C C . LEU A 1 94 ? 10.085 -4.437 -4.249 1.00 97.12 94 LEU A C 1
ATOM 723 O O . LEU A 1 94 ? 11.069 -4.321 -4.957 1.00 97.12 94 LEU A O 1
ATOM 727 N N . GLY A 1 95 ? 9.793 -3.518 -3.342 1.00 96.62 95 GLY A N 1
ATOM 728 C CA . GLY A 1 95 ? 10.702 -2.415 -3.052 1.00 96.62 95 GLY A CA 1
ATOM 729 C C . GLY A 1 95 ? 9.981 -1.146 -2.653 1.00 96.62 95 GLY A C 1
ATOM 730 O O . GLY A 1 95 ? 9.119 -1.183 -1.781 1.00 96.62 95 GLY A O 1
ATOM 731 N N . VAL A 1 96 ? 10.381 -0.010 -3.220 1.00 97.44 96 VAL A N 1
ATOM 732 C CA . VAL A 1 96 ? 9.994 1.302 -2.686 1.00 97.44 96 VAL A CA 1
ATOM 733 C C . VAL A 1 96 ? 9.188 2.109 -3.693 1.00 97.44 96 VAL A C 1
ATOM 735 O O . VAL A 1 96 ? 9.619 2.301 -4.828 1.00 97.44 96 VAL A O 1
ATOM 738 N N . SER A 1 97 ? 8.057 2.646 -3.244 1.00 97.50 97 SER A N 1
ATOM 739 C CA . SER A 1 97 ? 7.326 3.696 -3.946 1.00 97.50 97 SER A CA 1
ATOM 740 C C . SER A 1 97 ? 7.376 5.010 -3.178 1.00 97.50 97 SER A C 1
ATOM 742 O O . SER A 1 97 ? 7.047 5.053 -1.991 1.00 97.50 97 SER A O 1
ATOM 744 N N . GLY A 1 98 ? 7.706 6.100 -3.868 1.00 97.94 98 GLY A N 1
ATOM 745 C CA . GLY A 1 98 ? 7.515 7.450 -3.341 1.00 97.94 98 GLY A CA 1
ATOM 746 C C . GLY A 1 98 ? 6.032 7.820 -3.332 1.00 97.94 98 GLY A C 1
ATOM 747 O O . GLY A 1 98 ? 5.432 8.011 -2.280 1.00 97.94 98 GLY A O 1
ATOM 748 N N . TYR A 1 99 ? 5.412 7.863 -4.506 1.00 98.44 99 TYR A N 1
ATOM 749 C CA . TYR A 1 99 ? 4.014 8.263 -4.647 1.00 98.44 99 TYR A CA 1
ATOM 750 C C . TYR A 1 99 ? 3.282 7.365 -5.642 1.00 98.44 99 TYR A C 1
ATOM 752 O O . TYR A 1 99 ? 3.783 7.139 -6.743 1.00 98.44 99 TYR A O 1
ATOM 760 N N . GLN A 1 100 ? 2.110 6.861 -5.258 1.00 98.25 100 GLN A N 1
ATOM 761 C CA . GLN A 1 100 ? 1.224 6.088 -6.129 1.00 98.25 100 GLN A CA 1
ATOM 762 C C . GLN A 1 100 ? -0.140 6.758 -6.205 1.00 98.25 100 GLN A C 1
ATOM 764 O O . GLN A 1 100 ? -0.794 6.939 -5.180 1.00 98.25 100 GLN A O 1
ATOM 769 N N . GLU A 1 101 ? -0.583 7.054 -7.418 1.00 98.56 101 GLU A N 1
ATOM 770 C CA . GLU A 1 101 ? -1.944 7.473 -7.725 1.00 98.56 101 GLU A CA 1
ATOM 771 C C . GLU A 1 101 ? -2.568 6.475 -8.691 1.00 98.56 101 GLU A C 1
ATOM 773 O O . GLU A 1 101 ? -2.030 6.202 -9.766 1.00 98.56 101 GLU A O 1
ATOM 778 N N . ALA A 1 102 ? -3.701 5.909 -8.293 1.00 98.31 102 ALA A N 1
ATOM 779 C CA . ALA A 1 102 ? -4.394 4.900 -9.068 1.00 98.31 102 ALA A CA 1
ATOM 7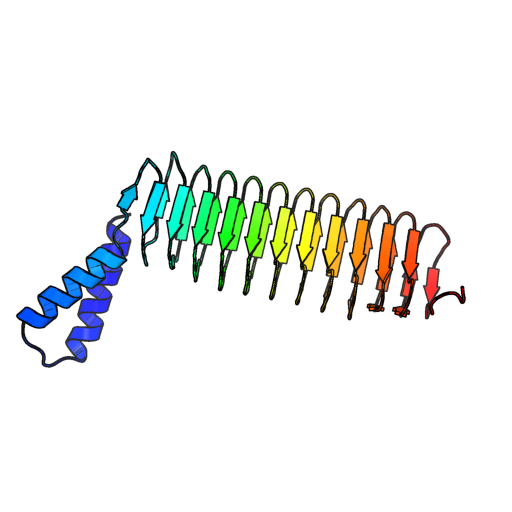80 C C . ALA A 1 102 ? -5.893 5.188 -9.134 1.00 98.31 102 ALA A C 1
ATOM 782 O O . ALA A 1 102 ? -6.552 5.334 -8.106 1.00 98.31 102 ALA A O 1
ATOM 783 N N . GLY A 1 103 ? -6.470 5.147 -10.334 1.00 98.31 103 GLY A N 1
ATOM 784 C CA . GLY A 1 103 ? -7.923 5.243 -10.501 1.00 98.31 103 GLY A CA 1
ATOM 785 C C . GLY A 1 103 ? -8.686 4.100 -9.821 1.00 98.31 103 GLY A C 1
ATOM 786 O O . GLY A 1 103 ? -9.858 4.249 -9.488 1.00 98.31 103 GLY A O 1
ATOM 787 N N . ARG A 1 104 ? -8.030 2.957 -9.568 1.00 98.50 104 ARG A N 1
ATOM 788 C CA . ARG A 1 104 ? -8.617 1.808 -8.872 1.00 98.50 104 ARG A CA 1
ATOM 789 C C . ARG A 1 104 ? -7.783 1.346 -7.682 1.00 98.50 104 ARG A C 1
ATOM 791 O O . ARG A 1 104 ? -8.245 1.482 -6.556 1.00 98.50 104 ARG A O 1
ATOM 798 N N . ASN A 1 105 ? -6.607 0.752 -7.886 1.00 98.62 105 ASN A N 1
ATOM 799 C CA . ASN A 1 105 ? -5.848 0.165 -6.773 1.00 98.62 105 ASN A CA 1
ATOM 800 C C . ASN A 1 105 ? -4.377 0.600 -6.762 1.00 98.62 105 ASN A C 1
ATOM 802 O O . ASN A 1 105 ? -3.712 0.534 -7.792 1.00 98.62 105 ASN A O 1
ATOM 806 N N . ALA A 1 106 ? -3.864 0.969 -5.590 1.00 98.56 106 ALA A N 1
ATOM 807 C CA . ALA A 1 106 ? -2.444 1.212 -5.343 1.00 98.56 106 ALA A CA 1
ATOM 808 C C . ALA A 1 106 ? -1.899 0.090 -4.448 1.00 98.56 106 ALA A C 1
ATOM 810 O O . ALA A 1 106 ? -2.373 -0.077 -3.326 1.00 98.56 106 ALA A O 1
ATOM 811 N N . ASN A 1 107 ? -0.929 -0.693 -4.929 1.00 98.62 107 ASN A N 1
ATOM 812 C CA . ASN A 1 107 ? -0.493 -1.917 -4.248 1.00 98.62 107 ASN A CA 1
ATOM 813 C C . ASN A 1 107 ? 1.022 -1.958 -4.018 1.00 98.62 107 ASN A C 1
ATOM 815 O O . ASN A 1 107 ? 1.810 -1.723 -4.929 1.00 98.62 107 ASN A O 1
ATOM 819 N N . ILE A 1 108 ? 1.433 -2.382 -2.828 1.00 98.56 108 ILE A N 1
ATOM 820 C CA . ILE A 1 108 ? 2.784 -2.879 -2.558 1.00 98.56 108 ILE A CA 1
ATOM 821 C C . ILE A 1 108 ? 2.688 -4.366 -2.226 1.00 98.56 108 ILE A C 1
ATOM 823 O O . ILE A 1 108 ? 1.968 -4.749 -1.302 1.00 98.56 108 ILE A O 1
ATOM 827 N N . GLY A 1 109 ? 3.434 -5.199 -2.951 1.00 98.38 109 GLY A N 1
ATOM 828 C CA . GLY A 1 109 ? 3.637 -6.599 -2.582 1.00 98.38 109 GLY A CA 1
ATOM 829 C C . GLY A 1 109 ? 4.531 -6.702 -1.348 1.00 98.38 109 GLY A C 1
ATOM 830 O O . GLY A 1 109 ? 4.070 -7.009 -0.253 1.00 98.38 109 GLY A O 1
ATOM 831 N N . VAL A 1 110 ? 5.814 -6.395 -1.514 1.00 98.44 110 VAL A N 1
ATOM 832 C CA . VAL A 1 110 ? 6.783 -6.334 -0.416 1.00 98.44 110 VAL A CA 1
ATOM 833 C C . VAL A 1 110 ? 7.517 -5.002 -0.461 1.00 98.44 110 VAL A C 1
ATOM 835 O O . VAL A 1 110 ? 8.060 -4.647 -1.501 1.00 98.44 110 VAL A O 1
ATOM 838 N N . GLY A 1 111 ? 7.591 -4.282 0.656 1.00 98.06 111 GLY A N 1
ATOM 839 C CA . GLY A 1 111 ? 8.466 -3.119 0.795 1.00 98.06 111 GLY A CA 1
ATOM 840 C C . GLY A 1 111 ? 7.778 -1.891 1.375 1.00 98.06 111 GLY A C 1
ATOM 841 O O . GLY A 1 111 ? 7.075 -1.990 2.375 1.00 98.06 111 GLY A O 1
ATOM 842 N N . VAL A 1 112 ? 8.049 -0.717 0.811 1.00 98.31 112 VAL A N 1
ATOM 843 C CA . VAL A 1 112 ? 7.684 0.569 1.415 1.00 98.31 112 VAL A CA 1
ATOM 844 C C . VAL A 1 112 ? 6.906 1.428 0.428 1.00 98.31 112 VAL A C 1
ATOM 846 O O . VAL A 1 112 ? 7.351 1.635 -0.697 1.00 98.31 112 VAL A O 1
ATOM 849 N N . SER A 1 113 ? 5.784 1.993 0.863 1.00 97.75 113 SER A N 1
ATOM 850 C CA . SER A 1 113 ? 5.142 3.116 0.178 1.00 97.75 113 SER A CA 1
ATOM 851 C C . SER A 1 113 ? 5.151 4.337 1.076 1.00 97.75 113 SER A C 1
ATOM 853 O O . SER A 1 113 ? 4.666 4.279 2.203 1.00 97.75 113 SER A O 1
ATOM 855 N N . VAL A 1 114 ? 5.647 5.465 0.576 1.00 98.50 114 VAL A N 1
ATOM 856 C CA . VAL A 1 114 ? 5.527 6.731 1.310 1.00 98.50 114 VAL A CA 1
ATOM 857 C C . VAL A 1 114 ? 4.090 7.246 1.220 1.00 98.50 114 VAL A C 1
ATOM 859 O O . VAL A 1 114 ? 3.507 7.590 2.246 1.00 98.50 114 VAL A O 1
ATOM 862 N N . TYR A 1 115 ? 3.491 7.228 0.025 1.00 98.69 115 TYR A N 1
ATOM 863 C CA . TYR A 1 115 ? 2.120 7.694 -0.187 1.00 98.69 115 TYR A CA 1
ATOM 864 C C . TYR A 1 115 ? 1.364 6.852 -1.224 1.00 98.69 115 TYR A C 1
ATOM 866 O O . TYR A 1 115 ? 1.888 6.564 -2.303 1.00 98.69 115 TYR A O 1
ATOM 874 N N . GLN A 1 116 ? 0.123 6.481 -0.906 1.00 98.62 116 GLN A N 1
ATOM 875 C CA . GLN A 1 116 ? -0.820 5.806 -1.798 1.00 98.62 116 GLN A CA 1
ATOM 876 C C . GLN A 1 116 ? -2.142 6.577 -1.839 1.00 98.62 116 GLN A C 1
ATOM 878 O O . GLN A 1 116 ? -2.726 6.844 -0.791 1.00 98.62 116 GLN A O 1
ATOM 883 N N . ASN A 1 117 ? -2.630 6.872 -3.040 1.00 98.62 117 ASN A N 1
ATOM 884 C CA . ASN A 1 117 ? -3.976 7.370 -3.299 1.00 98.62 117 ASN A CA 1
ATOM 885 C C . ASN A 1 117 ? -4.652 6.465 -4.334 1.00 98.62 117 ASN A C 1
ATOM 887 O O . ASN A 1 117 ? -4.130 6.268 -5.434 1.00 98.62 117 ASN A O 1
ATOM 891 N N . ALA A 1 118 ? -5.793 5.889 -3.965 1.00 98.44 118 ALA A N 1
ATOM 892 C CA . ALA A 1 118 ? -6.515 4.944 -4.796 1.00 98.44 118 ALA A CA 1
ATOM 893 C C . ALA A 1 118 ? -8.022 5.224 -4.826 1.00 98.44 118 ALA A C 1
ATOM 895 O O . ALA A 1 118 ? -8.666 5.314 -3.785 1.00 98.44 118 ALA A O 1
ATOM 896 N N . GLY A 1 119 ? -8.621 5.206 -6.018 1.00 98.31 119 GLY A N 1
ATOM 897 C CA . GLY A 1 119 ? -10.080 5.328 -6.178 1.00 98.31 119 GLY A CA 1
ATOM 898 C C . GLY A 1 119 ? -10.882 4.127 -5.653 1.00 98.31 119 GLY A C 1
ATOM 899 O O . GLY A 1 119 ? -12.110 4.120 -5.672 1.00 98.31 119 GLY A O 1
ATOM 900 N N . ARG A 1 120 ? -10.209 3.060 -5.210 1.00 98.50 120 ARG A N 1
ATOM 901 C CA . ARG A 1 120 ? -10.849 1.909 -4.568 1.00 98.50 120 ARG A CA 1
ATOM 902 C C . ARG A 1 120 ? -10.043 1.379 -3.397 1.00 98.50 120 ARG A C 1
ATOM 904 O O . ARG A 1 120 ? -10.547 1.378 -2.284 1.00 98.50 120 ARG A O 1
ATOM 911 N N . ARG A 1 121 ? -8.822 0.892 -3.633 1.00 98.69 121 ARG A N 1
ATOM 912 C CA . ARG A 1 121 ? -8.046 0.203 -2.592 1.00 98.69 121 ARG A CA 1
ATOM 913 C C . ARG A 1 121 ? -6.582 0.608 -2.561 1.00 98.69 121 ARG A C 1
ATOM 915 O O . ARG A 1 121 ? -5.901 0.508 -3.579 1.00 98.69 121 ARG A O 1
ATOM 922 N N . ALA A 1 122 ? -6.089 0.957 -1.380 1.00 98.69 122 ALA A N 1
ATOM 923 C CA . ALA A 1 122 ? -4.666 1.066 -1.086 1.00 98.69 122 ALA A CA 1
ATOM 924 C C . ALA A 1 122 ? -4.236 -0.158 -0.266 1.00 98.69 122 ALA A C 1
ATOM 926 O O . ALA A 1 122 ? -4.790 -0.415 0.799 1.00 98.69 122 ALA A O 1
ATOM 927 N N . LEU A 1 123 ? -3.283 -0.940 -0.772 1.00 98.75 123 LEU A N 1
ATOM 928 C CA . LEU A 1 123 ? -2.847 -2.196 -0.162 1.00 98.75 123 LEU A CA 1
ATOM 929 C C . LEU A 1 123 ? -1.330 -2.214 0.037 1.00 98.75 123 LEU A C 1
ATOM 931 O O . LEU A 1 123 ? -0.569 -1.924 -0.889 1.00 98.75 123 LEU A O 1
ATOM 935 N N . VAL A 1 124 ? -0.899 -2.659 1.215 1.00 98.75 124 VAL A N 1
ATOM 936 C CA . VAL A 1 124 ? 0.452 -3.175 1.459 1.00 98.75 124 VAL A CA 1
ATOM 937 C C . VAL A 1 124 ? 0.331 -4.597 1.992 1.00 98.75 124 VAL A C 1
ATOM 939 O O . VAL A 1 124 ? -0.240 -4.829 3.056 1.00 98.75 124 VAL A O 1
ATOM 942 N N . LEU A 1 125 ? 0.854 -5.571 1.252 1.00 98.69 125 LEU A N 1
ATOM 943 C CA . LEU A 1 125 ? 0.836 -6.964 1.691 1.00 98.69 125 LEU A CA 1
ATOM 944 C C . LEU A 1 125 ? 1.890 -7.201 2.785 1.00 98.69 125 LEU A C 1
ATOM 946 O O . LEU A 1 125 ? 1.551 -7.667 3.868 1.00 98.69 125 LEU A O 1
ATOM 950 N N . LEU A 1 126 ? 3.149 -6.845 2.536 1.00 98.56 126 LEU A N 1
ATOM 951 C CA . LEU A 1 126 ? 4.212 -6.916 3.535 1.00 98.56 126 LEU A CA 1
ATOM 952 C C . LEU A 1 126 ? 5.052 -5.639 3.521 1.00 98.56 126 LEU A C 1
ATOM 954 O O . LEU A 1 126 ? 5.694 -5.331 2.520 1.00 98.56 126 LEU A O 1
ATOM 958 N N . GLY A 1 127 ? 5.121 -4.944 4.652 1.00 98.38 127 GLY A N 1
ATOM 959 C CA . GLY A 1 127 ? 6.090 -3.872 4.860 1.00 98.38 127 GLY A CA 1
ATOM 960 C C . GLY A 1 127 ? 5.492 -2.606 5.451 1.00 98.38 127 GLY A C 1
ATOM 961 O O . GLY A 1 127 ? 4.778 -2.671 6.445 1.00 98.38 127 GLY A O 1
ATOM 962 N N . VAL A 1 128 ? 5.856 -1.444 4.913 1.00 98.56 128 VAL A N 1
ATOM 963 C CA . VAL A 1 128 ? 5.579 -0.150 5.549 1.00 98.56 128 VAL A CA 1
ATOM 964 C C . VAL A 1 128 ? 4.778 0.753 4.625 1.00 98.56 128 VAL A C 1
ATOM 966 O O . VAL A 1 128 ? 5.155 0.967 3.474 1.00 98.56 128 VAL A O 1
ATOM 969 N N . SER A 1 129 ? 3.712 1.341 5.154 1.00 98.12 129 SER A N 1
ATOM 970 C CA . SER A 1 129 ? 3.013 2.454 4.530 1.00 98.12 129 SER A CA 1
ATOM 971 C C . SER A 1 129 ? 3.117 3.714 5.381 1.00 98.12 129 SER A C 1
ATOM 973 O O . SER A 1 129 ? 2.821 3.694 6.576 1.00 98.12 129 SER A O 1
ATOM 975 N N . GLY A 1 130 ? 3.513 4.824 4.761 1.00 98.38 130 GLY A N 1
ATOM 976 C CA . GLY A 1 130 ? 3.426 6.149 5.368 1.00 98.38 130 GLY A CA 1
ATOM 977 C C . GLY A 1 130 ? 1.980 6.638 5.396 1.00 98.38 130 GLY A C 1
ATOM 978 O O . GLY A 1 130 ? 1.391 6.803 6.459 1.00 98.38 130 GLY A O 1
ATOM 979 N N . TYR A 1 131 ? 1.393 6.843 4.220 1.00 98.69 131 TYR A N 1
ATOM 980 C CA . TYR A 1 131 ? 0.032 7.350 4.088 1.00 98.69 131 TYR A CA 1
ATOM 981 C C . TYR A 1 131 ? -0.758 6.551 3.052 1.00 98.69 131 TYR A C 1
ATOM 983 O O . TYR A 1 131 ? -0.318 6.405 1.910 1.00 98.69 131 TYR A O 1
ATOM 991 N N . GLN A 1 132 ? -1.937 6.068 3.441 1.00 98.50 132 GLN A N 1
ATOM 992 C CA . GLN A 1 132 ? -2.894 5.414 2.551 1.00 98.50 132 GLN A CA 1
ATOM 993 C C . GLN A 1 132 ? -4.194 6.210 2.524 1.00 98.50 132 GLN A C 1
ATOM 995 O O . GLN A 1 132 ? -4.850 6.344 3.554 1.00 98.50 132 GLN A O 1
ATOM 1000 N N . TYR A 1 133 ? -4.581 6.684 1.345 1.00 98.69 133 TYR A N 1
ATOM 1001 C CA . TYR A 1 133 ? -5.931 7.149 1.063 1.00 98.69 133 TYR A CA 1
ATOM 1002 C C . TYR A 1 133 ? -6.593 6.212 0.059 1.00 98.69 133 TYR A C 1
ATOM 1004 O O . TYR A 1 133 ? -6.018 5.894 -0.988 1.00 98.69 133 TYR A O 1
ATOM 1012 N N . ALA A 1 134 ? -7.809 5.785 0.378 1.00 98.38 134 ALA A N 1
ATOM 1013 C CA . ALA A 1 134 ? -8.627 4.996 -0.518 1.00 98.38 134 ALA A CA 1
ATOM 1014 C C . ALA A 1 134 ? -10.106 5.362 -0.392 1.00 98.38 134 ALA A C 1
ATOM 1016 O O . ALA A 1 134 ? -10.635 5.464 0.712 1.00 98.38 134 ALA A O 1
ATOM 1017 N N . ASP A 1 135 ? -10.809 5.467 -1.518 1.00 98.50 135 ASP A N 1
ATOM 1018 C CA . ASP A 1 135 ? -12.253 5.737 -1.487 1.00 98.50 135 ASP A CA 1
ATOM 1019 C C . ASP A 1 135 ? -13.074 4.553 -0.943 1.00 98.50 135 ASP A C 1
ATOM 1021 O O . ASP A 1 135 ? -14.230 4.736 -0.566 1.00 98.50 135 ASP A O 1
ATOM 1025 N N . GLN A 1 136 ? -12.503 3.342 -0.883 1.00 98.38 136 GLN A N 1
ATOM 1026 C CA . GLN A 1 136 ? -13.123 2.192 -0.213 1.00 98.38 136 GLN A CA 1
ATOM 1027 C C . GLN A 1 136 ? -12.222 1.649 0.892 1.00 98.38 136 GLN A C 1
ATOM 1029 O O . GLN A 1 136 ? -12.528 1.876 2.056 1.00 98.38 136 GLN A O 1
ATOM 1034 N N . ASP A 1 137 ? -11.112 0.987 0.554 1.00 98.56 137 ASP A N 1
ATOM 1035 C CA . ASP A 1 137 ? -10.374 0.176 1.531 1.00 98.56 137 ASP A CA 1
ATOM 1036 C C . ASP A 1 137 ? -8.895 0.572 1.633 1.00 98.56 137 ASP A C 1
ATOM 1038 O O . ASP A 1 137 ? -8.179 0.594 0.626 1.00 98.56 137 ASP A O 1
ATOM 1042 N N . ALA A 1 138 ? -8.400 0.802 2.848 1.00 98.56 138 ALA A N 1
ATOM 1043 C CA . ALA A 1 138 ? -6.976 0.974 3.133 1.00 98.56 138 ALA A CA 1
ATOM 1044 C C . ALA A 1 138 ? -6.480 -0.192 3.992 1.00 98.56 138 ALA A C 1
ATOM 1046 O O . ALA A 1 138 ? -6.912 -0.360 5.126 1.00 98.56 138 ALA A O 1
ATOM 1047 N N . VAL A 1 139 ? -5.575 -1.012 3.458 1.00 98.75 139 VAL A N 1
ATOM 1048 C CA . VAL A 1 139 ? -5.225 -2.303 4.061 1.00 98.75 139 VAL A CA 1
ATOM 1049 C C . VAL A 1 139 ? -3.714 -2.465 4.182 1.00 98.75 139 VAL A C 1
ATOM 1051 O O . VAL A 1 139 ? -2.970 -2.263 3.216 1.00 98.75 139 VAL A O 1
ATOM 1054 N N . VAL A 1 140 ? -3.265 -2.911 5.355 1.00 98.75 140 VAL A N 1
ATOM 1055 C CA . VAL A 1 140 ? -1.940 -3.508 5.557 1.00 98.75 140 VAL A CA 1
ATOM 1056 C C . VAL A 1 140 ? -2.112 -4.917 6.112 1.00 98.75 140 VAL A C 1
ATOM 1058 O O . VAL A 1 140 ? -2.709 -5.115 7.164 1.00 98.75 140 VAL A O 1
ATOM 1061 N N . ILE A 1 141 ? -1.586 -5.923 5.418 1.00 98.69 141 ILE A N 1
ATOM 1062 C CA . ILE A 1 141 ? -1.712 -7.307 5.891 1.00 98.69 141 ILE A CA 1
ATOM 1063 C C . ILE A 1 141 ? -0.677 -7.569 6.988 1.00 98.69 141 ILE A C 1
ATOM 1065 O O . ILE A 1 141 ? -1.045 -7.889 8.115 1.00 98.69 141 ILE A O 1
ATOM 1069 N N . ILE A 1 142 ? 0.612 -7.381 6.699 1.00 98.62 142 ILE A N 1
ATOM 1070 C CA . ILE A 1 142 ? 1.677 -7.491 7.703 1.00 98.62 142 ILE A CA 1
ATOM 1071 C C . ILE A 1 142 ? 2.593 -6.274 7.622 1.00 98.62 142 ILE A C 1
ATOM 1073 O O . ILE A 1 142 ? 3.218 -6.024 6.590 1.00 98.62 142 ILE A O 1
ATOM 1077 N N . GLY A 1 143 ? 2.746 -5.567 8.739 1.00 98.38 143 GLY A N 1
ATOM 1078 C CA . GLY A 1 143 ? 3.795 -4.570 8.909 1.00 98.38 143 GLY A CA 1
ATOM 1079 C C . GLY A 1 143 ? 3.324 -3.293 9.587 1.00 98.38 143 GLY A C 1
ATOM 1080 O O . GLY A 1 143 ? 2.662 -3.345 10.619 1.00 98.38 143 GLY A O 1
ATOM 1081 N N . VAL A 1 144 ? 3.740 -2.143 9.064 1.00 98.62 144 VAL A N 1
ATOM 1082 C CA . VAL A 1 144 ? 3.534 -0.848 9.720 1.00 98.62 144 VAL A CA 1
ATOM 1083 C C . VAL A 1 144 ? 2.710 0.070 8.832 1.00 98.62 144 VAL A C 1
ATOM 1085 O O . VAL A 1 144 ? 3.046 0.262 7.666 1.00 98.62 144 VAL A O 1
ATOM 1088 N N . SER A 1 145 ? 1.674 0.682 9.393 1.00 98.19 145 SER A N 1
ATOM 1089 C CA . SER A 1 145 ? 0.937 1.770 8.753 1.00 98.19 145 SER A CA 1
ATOM 1090 C C . SER A 1 145 ? 0.989 3.009 9.631 1.00 98.19 145 SER A C 1
ATOM 1092 O O . SER A 1 145 ? 0.573 2.956 10.784 1.00 98.19 145 SER A O 1
ATOM 1094 N N . ALA A 1 146 ? 1.513 4.131 9.138 1.00 98.44 146 ALA A N 1
ATOM 1095 C CA . ALA A 1 146 ? 1.500 5.354 9.937 1.00 98.44 146 ALA A CA 1
ATOM 1096 C C . ALA A 1 146 ? 0.114 6.021 9.909 1.00 98.44 146 ALA A C 1
ATOM 1098 O O . ALA A 1 146 ? -0.389 6.415 10.962 1.00 98.44 146 ALA A O 1
ATOM 1099 N N . TYR A 1 147 ? -0.521 6.100 8.736 1.00 98.69 147 TYR A N 1
ATOM 1100 C CA . TYR A 1 147 ? -1.845 6.699 8.576 1.00 98.69 147 TYR A CA 1
ATOM 1101 C C . TYR A 1 147 ? -2.671 6.016 7.478 1.00 98.69 147 TYR A C 1
ATOM 1103 O O . TYR A 1 147 ? -2.217 5.878 6.338 1.00 98.69 147 TYR A O 1
ATOM 111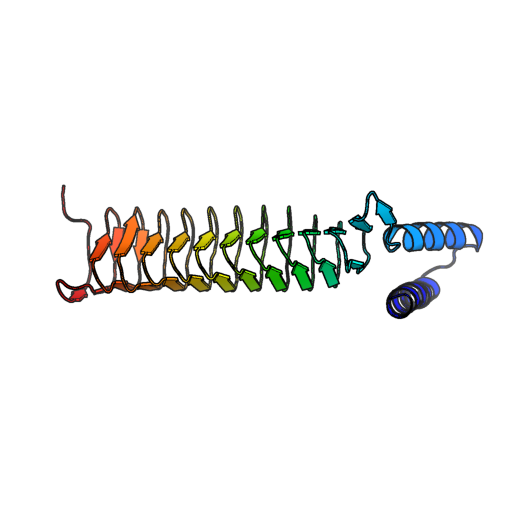1 N N . GLN A 1 148 ? -3.914 5.665 7.808 1.00 98.31 148 GLN A N 1
ATOM 1112 C CA . GLN A 1 148 ? -4.911 5.132 6.878 1.00 98.31 148 GLN A CA 1
ATOM 1113 C C . GLN A 1 148 ? -6.172 5.996 6.894 1.00 98.31 148 GLN A C 1
ATOM 1115 O O . GLN A 1 148 ? -6.723 6.275 7.959 1.00 98.31 148 GLN A O 1
ATOM 1120 N N . HIS A 1 149 ? -6.647 6.372 5.711 1.00 98.56 149 HIS A N 1
ATOM 1121 C CA . HIS A 1 149 ? -7.951 6.979 5.494 1.00 98.56 149 HIS A CA 1
ATOM 1122 C C . HIS A 1 149 ? -8.701 6.203 4.423 1.00 98.56 149 HIS A C 1
ATOM 1124 O O . HIS A 1 149 ? -8.257 6.109 3.276 1.00 98.56 149 HIS A O 1
ATOM 1130 N N . ALA A 1 150 ? -9.848 5.668 4.811 1.00 98.12 150 ALA A N 1
ATOM 1131 C CA . ALA A 1 150 ? -10.681 4.852 3.960 1.00 98.12 150 ALA A CA 1
ATOM 1132 C C . ALA A 1 150 ? -12.113 5.389 3.912 1.00 98.12 150 ALA A C 1
ATOM 1134 O O . ALA A 1 150 ? -12.685 5.799 4.923 1.00 98.12 150 ALA A O 1
ATOM 1135 N N . GLY A 1 151 ? -12.727 5.353 2.734 1.00 97.75 151 GLY A N 1
ATOM 1136 C CA . GLY A 1 151 ? -14.148 5.659 2.603 1.00 97.75 151 GLY A CA 1
ATOM 1137 C C . GLY A 1 151 ? -15.061 4.577 3.184 1.00 97.75 151 GLY A C 1
ATOM 1138 O O . GLY A 1 151 ? -16.212 4.890 3.466 1.00 97.75 151 GLY A O 1
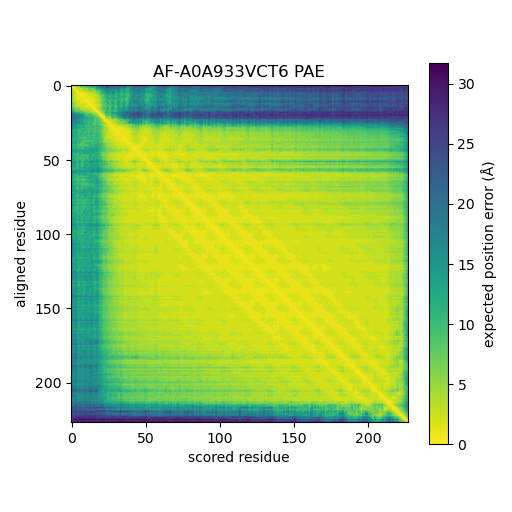ATOM 1139 N N . ARG A 1 152 ? -14.561 3.349 3.389 1.00 98.06 152 ARG A N 1
ATOM 1140 C CA . ARG A 1 152 ? -15.314 2.191 3.891 1.00 98.06 152 ARG A CA 1
ATOM 1141 C C . ARG A 1 152 ? -14.588 1.483 5.035 1.00 98.06 152 ARG A C 1
ATOM 1143 O O . ARG A 1 152 ? -15.063 1.552 6.162 1.00 98.06 152 ARG A O 1
ATOM 1150 N N . GLU A 1 153 ? -13.432 0.876 4.764 1.00 98.31 153 GLU A N 1
ATOM 1151 C CA . GLU A 1 153 ? -12.718 -0.011 5.701 1.00 98.31 153 GLU A CA 1
ATOM 1152 C C . GLU A 1 153 ? -11.226 0.341 5.810 1.00 98.31 153 GLU A C 1
ATOM 1154 O O . GLU A 1 153 ? -10.539 0.477 4.793 1.00 98.31 153 GLU A O 1
ATOM 1159 N N . ALA A 1 154 ? -10.701 0.471 7.031 1.00 98.38 154 ALA A N 1
ATOM 1160 C CA . ALA A 1 154 ? -9.262 0.619 7.269 1.00 98.38 154 ALA A CA 1
ATOM 1161 C C . ALA A 1 154 ? -8.731 -0.490 8.184 1.00 98.38 154 ALA A C 1
ATOM 1163 O O . ALA A 1 154 ? -9.038 -0.527 9.379 1.00 98.38 154 ALA A O 1
ATOM 1164 N N . ASP A 1 155 ? -7.877 -1.344 7.617 1.00 98.38 155 ASP A N 1
ATOM 1165 C CA . ASP A 1 155 ? -7.502 -2.617 8.220 1.00 98.38 155 ASP A CA 1
ATOM 1166 C C . ASP A 1 155 ? -5.992 -2.782 8.372 1.00 98.38 155 ASP A C 1
ATOM 1168 O O . ASP A 1 155 ? -5.202 -2.492 7.462 1.00 98.38 155 ASP A O 1
ATOM 1172 N N . VAL A 1 156 ? -5.592 -3.334 9.519 1.00 98.50 156 VAL A N 1
ATOM 1173 C CA . VAL A 1 156 ? -4.251 -3.881 9.747 1.00 98.50 156 VAL A CA 1
ATOM 1174 C C . VAL A 1 156 ? -4.388 -5.273 10.352 1.00 98.50 156 VAL A C 1
ATOM 1176 O O . VAL A 1 156 ? -4.826 -5.419 11.493 1.00 98.50 156 VAL A O 1
ATOM 1179 N N . ALA A 1 157 ? -4.003 -6.313 9.610 1.00 98.44 157 ALA A N 1
ATOM 1180 C CA . ALA A 1 157 ? -4.150 -7.680 10.111 1.00 98.44 157 ALA A CA 1
ATOM 1181 C C . ALA A 1 157 ? -3.093 -8.016 11.177 1.00 98.44 157 ALA A C 1
ATOM 1183 O O . ALA A 1 157 ? -3.439 -8.563 12.222 1.00 98.44 157 ALA A O 1
ATOM 1184 N N . ALA A 1 158 ? -1.824 -7.655 10.960 1.00 98.31 158 ALA A N 1
ATOM 1185 C CA . ALA A 1 158 ? -0.774 -7.800 11.965 1.00 98.31 158 ALA A CA 1
ATOM 1186 C C . ALA A 1 158 ? 0.306 -6.713 11.864 1.00 98.31 158 ALA A C 1
ATOM 1188 O O . ALA A 1 158 ? 0.846 -6.452 10.788 1.00 98.31 158 ALA A O 1
ATOM 1189 N N . GLY A 1 159 ? 0.696 -6.150 13.007 1.00 98.19 159 GLY A N 1
ATOM 1190 C CA . GLY A 1 159 ? 1.869 -5.290 13.135 1.00 98.19 159 GLY A CA 1
ATOM 1191 C C . GLY A 1 159 ? 1.610 -4.035 13.958 1.00 98.19 159 GLY A C 1
ATOM 1192 O O . GLY A 1 159 ? 1.231 -4.133 15.125 1.00 98.19 159 GLY A O 1
ATOM 1193 N N . VAL A 1 160 ? 1.887 -2.863 13.385 1.00 98.50 160 VAL A N 1
ATOM 1194 C CA . VAL A 1 160 ? 1.756 -1.575 14.082 1.00 98.50 160 VAL A CA 1
ATOM 1195 C C . VAL A 1 160 ? 0.969 -0.582 13.239 1.00 98.50 160 VAL A C 1
ATOM 1197 O O . VAL A 1 160 ? 1.279 -0.388 12.066 1.00 98.50 160 VAL A O 1
ATOM 1200 N N . SER A 1 161 ? -0.011 0.090 13.844 1.00 98.12 161 SER A N 1
ATOM 1201 C CA . SER A 1 161 ? -0.729 1.194 13.200 1.00 98.12 161 SER A CA 1
ATOM 1202 C C . SER A 1 161 ? -0.654 2.483 14.010 1.00 98.12 161 SER A C 1
ATOM 1204 O O . SER A 1 161 ? -0.870 2.482 15.218 1.00 98.12 161 SER A O 1
ATOM 1206 N N . GLY A 1 162 ? -0.355 3.603 13.363 1.00 98.19 162 GLY A N 1
ATOM 1207 C CA . GLY A 1 162 ? -0.436 4.917 13.994 1.00 98.19 162 GLY A CA 1
ATOM 1208 C C . GLY A 1 162 ? -1.889 5.357 14.135 1.00 98.19 162 GLY A C 1
ATOM 1209 O O . GLY A 1 162 ? -2.411 5.461 15.246 1.00 98.19 162 GLY A O 1
ATOM 1210 N N . TYR A 1 163 ? -2.534 5.592 12.994 1.00 98.50 163 TYR A N 1
ATOM 1211 C CA . TYR A 1 163 ? -3.897 6.103 12.910 1.00 98.50 163 TYR A CA 1
ATOM 1212 C C . TYR A 1 163 ? -4.690 5.401 11.806 1.00 98.50 163 TYR A C 1
ATOM 1214 O O . TYR A 1 163 ? -4.233 5.318 10.663 1.00 98.50 163 TYR A O 1
ATOM 1222 N N . GLN A 1 164 ? -5.901 4.956 12.139 1.00 98.25 164 GLN A N 1
ATOM 1223 C CA . GLN A 1 164 ? -6.858 4.387 11.194 1.00 98.25 164 GLN A CA 1
ATOM 1224 C C . GLN A 1 164 ? -8.157 5.181 11.230 1.00 98.25 164 GLN A C 1
ATOM 1226 O O . GLN A 1 164 ? -8.792 5.291 12.281 1.00 98.25 164 GLN A O 1
ATOM 1231 N N . TYR A 1 165 ? -8.563 5.692 10.073 1.00 98.44 165 TYR A N 1
ATOM 1232 C CA . TYR A 1 165 ? -9.881 6.269 9.870 1.00 98.44 165 TYR A CA 1
ATOM 1233 C C . TYR A 1 165 ? -10.634 5.542 8.771 1.00 98.44 165 TYR A C 1
ATOM 1235 O O . TYR A 1 165 ? -10.108 5.342 7.674 1.00 98.44 165 TYR A O 1
ATOM 1243 N N . ALA A 1 166 ? -11.895 5.244 9.054 1.00 97.88 166 ALA A N 1
ATOM 1244 C CA . ALA A 1 166 ? -12.840 4.755 8.070 1.00 97.88 166 ALA A CA 1
ATOM 1245 C C . ALA A 1 166 ? -14.235 5.334 8.322 1.00 97.88 166 ALA A C 1
ATOM 1247 O O . ALA A 1 166 ? -14.526 5.809 9.418 1.00 97.88 166 ALA A O 1
ATOM 1248 N N . ARG A 1 167 ? -15.125 5.315 7.327 1.00 97.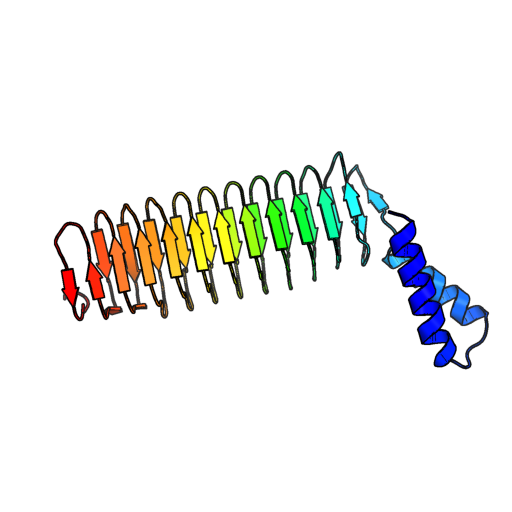00 167 ARG A N 1
ATOM 1249 C CA . ARG A 1 167 ? -16.528 5.691 7.579 1.00 97.00 167 ARG A CA 1
ATOM 1250 C C . ARG A 1 167 ? -17.314 4.557 8.219 1.00 97.00 167 ARG A C 1
ATOM 1252 O O . ARG A 1 167 ? -18.090 4.834 9.131 1.00 97.00 167 ARG A O 1
ATOM 1259 N N . ASP A 1 168 ? -17.072 3.326 7.777 1.00 97.25 168 ASP A N 1
ATOM 1260 C CA . ASP A 1 168 ? -17.857 2.173 8.201 1.00 97.25 168 ASP A CA 1
ATOM 1261 C C . ASP A 1 168 ? -17.091 1.377 9.256 1.00 97.25 168 ASP A C 1
ATOM 1263 O O . ASP A 1 168 ? -17.524 1.317 10.402 1.00 97.25 168 ASP A O 1
ATOM 1267 N N . GLU A 1 169 ? -15.924 0.816 8.942 1.00 97.19 169 GLU A N 1
ATOM 1268 C CA . GLU A 1 169 ? -15.240 -0.079 9.883 1.00 97.19 169 GLU A CA 1
ATOM 1269 C C . GLU A 1 169 ? -13.725 0.120 9.947 1.00 97.19 169 GLU A C 1
ATOM 1271 O O . GLU A 1 169 ? -13.053 0.375 8.950 1.00 97.19 169 GLU A O 1
ATOM 1276 N N . THR A 1 170 ? -13.173 -0.011 11.151 1.00 97.75 170 THR A N 1
ATOM 1277 C CA . THR A 1 170 ? -11.729 -0.142 11.361 1.00 97.75 170 THR A CA 1
ATOM 1278 C C . THR A 1 170 ? -11.443 -1.470 12.039 1.00 97.75 170 THR A C 1
ATOM 1280 O O . THR A 1 170 ? -12.016 -1.775 13.088 1.00 97.75 170 THR A O 1
ATOM 1283 N N . VAL A 1 171 ? -10.551 -2.271 11.454 1.00 97.38 171 VAL A N 1
ATOM 1284 C CA . VAL A 1 171 ? -10.171 -3.572 12.011 1.00 97.38 171 VAL A CA 1
ATOM 1285 C C . VAL A 1 171 ? -8.674 -3.622 12.278 1.00 97.38 171 VAL A C 1
ATOM 1287 O O . VAL A 1 171 ? -7.834 -3.347 11.419 1.00 97.38 171 VAL A O 1
ATOM 1290 N N . PHE A 1 172 ? -8.323 -4.026 13.493 1.00 97.62 172 PHE A N 1
ATOM 1291 C CA . PHE A 1 172 ? -6.948 -4.282 13.884 1.00 97.62 172 PHE A CA 1
ATOM 1292 C C . PHE A 1 172 ? -6.821 -5.675 14.503 1.00 97.62 172 PHE A C 1
ATOM 1294 O O . PHE A 1 172 ? -7.476 -5.987 15.498 1.00 97.62 172 PHE A O 1
ATOM 1301 N N . GLY A 1 173 ? -5.991 -6.529 13.902 1.00 95.75 173 GLY A N 1
ATOM 1302 C CA . GLY A 1 173 ? -5.955 -7.960 14.213 1.00 95.75 173 GLY A CA 1
ATOM 1303 C C . GLY A 1 173 ? -4.939 -8.401 15.271 1.00 95.75 173 GLY A C 1
ATOM 1304 O O . GLY A 1 173 ? -5.302 -9.150 16.169 1.00 95.75 173 GLY A O 1
ATOM 1305 N N . LEU A 1 174 ? -3.664 -8.024 15.154 1.00 96.94 174 LEU A N 1
ATOM 1306 C CA . LEU A 1 174 ? -2.599 -8.428 16.084 1.00 96.94 174 LEU A CA 1
ATOM 1307 C C . LEU A 1 174 ? -1.539 -7.334 16.187 1.00 96.94 174 LEU A C 1
ATOM 1309 O O . LEU A 1 174 ? -1.011 -6.884 15.171 1.00 96.94 174 LEU A O 1
ATOM 1313 N N . GLY A 1 175 ? -1.157 -6.973 17.411 1.00 97.31 175 GLY A N 1
ATOM 1314 C CA . GLY A 1 175 ? -0.054 -6.044 17.665 1.00 97.31 175 GLY A CA 1
ATOM 1315 C C . GLY A 1 175 ? -0.496 -4.769 18.371 1.00 97.31 175 GLY A C 1
ATOM 1316 O O . GLY A 1 175 ? -1.203 -4.834 19.375 1.00 97.31 175 GLY A O 1
ATOM 1317 N N . VAL A 1 176 ? -0.044 -3.611 17.893 1.00 97.50 176 VAL A N 1
ATOM 1318 C CA . VAL A 1 176 ? -0.248 -2.335 18.595 1.00 97.50 176 VAL A CA 1
ATOM 1319 C C . VAL A 1 176 ? -0.809 -1.279 17.661 1.00 97.50 176 VAL A C 1
ATOM 1321 O O . VAL A 1 176 ? -0.290 -1.094 16.561 1.00 97.50 176 VAL A O 1
ATOM 1324 N N . PHE A 1 177 ? -1.804 -0.522 18.117 1.00 97.50 177 PHE A N 1
ATOM 1325 C CA . PHE A 1 177 ? -2.219 0.682 17.410 1.00 97.50 177 PHE A CA 1
ATOM 1326 C C . PHE A 1 177 ? -2.390 1.902 18.308 1.00 97.50 177 PHE A C 1
ATOM 1328 O O . PHE A 1 177 ? -2.750 1.809 19.481 1.00 97.50 177 PHE A O 1
ATOM 1335 N N . GLY A 1 178 ? -2.118 3.073 17.740 1.00 95.38 178 GLY A N 1
ATOM 1336 C CA . GLY A 1 178 ? -2.303 4.346 18.423 1.00 95.38 178 GLY A CA 1
ATOM 1337 C C . GLY A 1 178 ? -3.779 4.709 18.523 1.00 95.38 178 GLY A C 1
ATOM 1338 O O . GLY A 1 178 ? -4.309 4.852 19.625 1.00 95.38 178 GLY A O 1
ATOM 1339 N N . TYR A 1 179 ? -4.434 4.853 17.370 1.00 96.69 179 TYR A N 1
ATOM 1340 C CA . TYR A 1 179 ? -5.766 5.440 17.292 1.00 96.69 179 TYR A CA 1
ATOM 1341 C C . TYR A 1 179 ? -6.622 4.826 16.176 1.00 96.69 179 TYR A C 1
ATOM 1343 O O . TYR A 1 179 ? -6.179 4.720 15.031 1.00 96.69 179 TYR A O 1
ATOM 1351 N N . GLN A 1 180 ? -7.866 4.485 16.507 1.00 95.19 180 GLN A N 1
ATOM 1352 C CA . GLN A 1 180 ? -8.920 4.123 15.560 1.00 95.19 180 GLN A CA 1
ATOM 1353 C C . GLN A 1 180 ? -10.086 5.102 15.676 1.00 95.19 180 GLN A C 1
ATOM 1355 O O . GLN A 1 180 ? -10.560 5.363 16.783 1.00 95.19 180 GLN A O 1
ATOM 1360 N N . GLN A 1 181 ? -10.578 5.587 14.537 1.00 95.69 181 GLN A N 1
ATOM 1361 C CA . GLN A 1 181 ? -11.807 6.368 14.459 1.00 95.69 181 GLN A CA 1
ATOM 1362 C C . GLN A 1 181 ? -12.673 5.921 13.295 1.00 95.69 181 GLN A C 1
ATOM 1364 O O . GLN A 1 181 ? -12.224 5.841 12.154 1.00 95.69 181 GLN A O 1
ATOM 1369 N N . THR A 1 182 ? -13.939 5.667 13.585 1.00 95.56 182 THR A N 1
ATOM 1370 C CA . THR A 1 182 ? -14.900 5.238 12.576 1.00 95.56 182 THR A CA 1
ATOM 1371 C C . THR A 1 182 ? -16.303 5.739 12.862 1.00 95.56 182 THR A C 1
ATOM 1373 O O . THR A 1 182 ? -16.663 5.968 14.015 1.00 95.56 182 THR A O 1
ATOM 1376 N N . GLY A 1 183 ? -17.105 5.934 11.814 1.00 91.31 183 GLY A N 1
ATOM 1377 C CA . GLY A 1 183 ? -18.536 6.211 11.942 1.00 91.31 183 GLY A CA 1
ATOM 1378 C C . GLY A 1 183 ? -19.355 4.965 12.294 1.00 91.31 183 GLY A C 1
ATOM 1379 O O . GLY A 1 183 ? -20.399 5.095 12.932 1.00 91.31 183 GLY A O 1
ATOM 1380 N N . GLY A 1 184 ? -18.870 3.776 11.931 1.00 94.38 184 GLY A N 1
ATOM 1381 C CA . GLY A 1 184 ? -19.500 2.492 12.223 1.00 94.38 184 GLY A CA 1
ATOM 1382 C C . GLY A 1 184 ? -18.841 1.756 13.391 1.00 94.38 184 GLY A C 1
ATOM 1383 O O . GLY A 1 184 ? -18.951 2.183 14.545 1.00 94.38 184 GLY A O 1
ATOM 1384 N N . GLY A 1 185 ? -18.189 0.629 13.100 1.00 93.38 185 GLY A N 1
ATOM 1385 C CA . GLY A 1 185 ? -17.604 -0.289 14.079 1.00 93.38 185 GLY A CA 1
ATOM 1386 C C . GLY A 1 185 ? -16.074 -0.247 14.144 1.00 93.38 185 GLY A C 1
ATOM 1387 O O . GLY A 1 185 ? -15.412 -0.313 13.115 1.00 93.38 185 GLY A O 1
ATOM 1388 N N . ALA A 1 186 ? -15.504 -0.179 15.348 1.00 94.62 186 ALA A N 1
ATOM 1389 C CA . ALA A 1 186 ? -14.069 -0.366 15.580 1.00 94.62 186 ALA A CA 1
ATOM 1390 C C . ALA A 1 186 ? -13.831 -1.728 16.239 1.00 94.62 186 ALA A C 1
ATOM 1392 O O . ALA A 1 186 ? -14.423 -2.024 17.281 1.00 94.62 186 ALA A O 1
ATOM 1393 N N . VAL A 1 187 ? -12.981 -2.562 15.643 1.00 94.62 187 VAL A N 1
ATOM 1394 C CA . VAL A 1 187 ? -12.673 -3.906 16.140 1.00 94.62 187 VAL A CA 1
ATOM 1395 C C . VAL A 1 187 ? -11.174 -4.055 16.363 1.00 94.62 187 VAL A C 1
ATOM 1397 O O . VAL A 1 187 ? -10.364 -3.880 15.454 1.00 94.62 187 VAL A O 1
ATOM 1400 N N . ALA A 1 188 ? -10.826 -4.456 17.580 1.00 93.75 188 ALA A N 1
ATOM 1401 C CA . ALA A 1 188 ? -9.478 -4.737 18.031 1.00 93.75 188 ALA A CA 1
ATOM 1402 C C . ALA A 1 188 ? -9.396 -6.174 18.568 1.00 93.75 188 ALA A C 1
ATOM 1404 O O . ALA A 1 188 ? -10.054 -6.553 19.543 1.00 93.75 188 ALA A O 1
ATOM 1405 N N . ILE A 1 189 ? -8.569 -6.992 17.929 1.00 93.50 189 ILE A N 1
ATOM 1406 C CA . ILE A 1 189 ? -8.294 -8.381 18.305 1.00 93.50 189 ILE A CA 1
ATOM 1407 C C . ILE A 1 189 ? -6.821 -8.455 18.725 1.00 93.50 189 ILE A C 1
ATOM 1409 O O . ILE A 1 189 ? -6.025 -7.654 18.247 1.00 93.50 189 ILE A O 1
ATOM 1413 N N . PHE A 1 190 ? -6.472 -9.322 19.682 1.00 92.50 190 PHE A N 1
ATOM 1414 C CA . PHE A 1 190 ? -5.101 -9.569 20.173 1.00 92.50 190 PHE A CA 1
ATOM 1415 C C . PHE A 1 190 ? -4.164 -8.344 20.168 1.00 92.50 190 PHE A C 1
ATOM 1417 O O . PHE A 1 190 ? -3.067 -8.385 19.603 1.00 92.50 190 PHE A O 1
ATOM 1424 N N . SER A 1 191 ? -4.598 -7.229 20.756 1.00 93.06 191 SER A N 1
ATOM 1425 C CA . SER A 1 191 ? -3.918 -5.946 20.551 1.00 93.06 191 SER A CA 1
ATOM 1426 C C . SER A 1 191 ? -3.835 -5.061 21.781 1.00 93.06 191 SER A C 1
ATOM 1428 O O . SER A 1 191 ? -4.595 -5.180 22.740 1.00 93.06 191 SER A O 1
ATOM 1430 N N . VAL A 1 192 ? -2.873 -4.146 21.737 1.00 93.56 192 VAL A N 1
ATOM 1431 C CA . VAL A 1 192 ? -2.799 -3.010 22.652 1.00 93.56 192 VAL A CA 1
ATOM 1432 C C . VAL A 1 192 ? -3.167 -1.756 21.877 1.00 93.56 192 VAL A C 1
ATOM 1434 O O . VAL A 1 192 ? -2.592 -1.494 20.819 1.00 93.56 192 VAL A O 1
ATOM 1437 N N . SER A 1 193 ? -4.104 -0.977 22.408 1.00 94.06 193 SER A N 1
ATOM 1438 C CA . SER A 1 193 ? -4.569 0.250 21.774 1.00 94.06 193 SER A CA 1
ATOM 1439 C C . SER A 1 193 ? -4.450 1.465 22.674 1.00 94.06 193 SER A C 1
ATOM 1441 O O . SER A 1 193 ? -4.759 1.409 23.866 1.00 94.06 193 SER A O 1
ATOM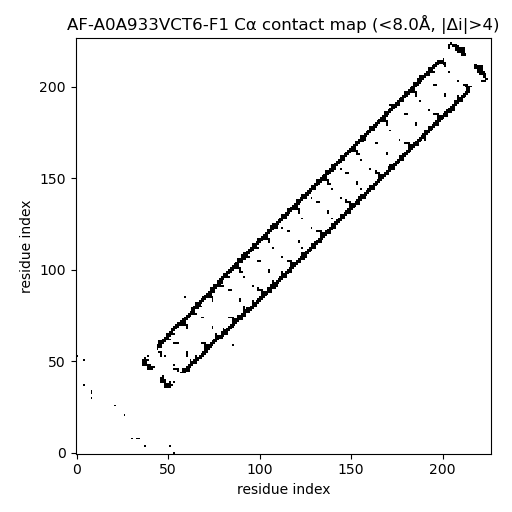 1443 N N . GLY A 1 194 ? -4.061 2.595 22.090 1.00 92.12 194 GLY A N 1
ATOM 1444 C CA . GLY A 1 194 ? -4.167 3.888 22.761 1.00 92.12 194 GLY A CA 1
ATOM 1445 C C . GLY A 1 194 ? -5.626 4.318 22.893 1.00 92.12 194 GLY A C 1
ATOM 1446 O O . GLY A 1 194 ? -6.117 4.532 24.001 1.00 92.12 194 GLY A O 1
ATOM 1447 N N . TYR A 1 195 ? -6.319 4.409 21.758 1.00 93.38 195 TYR A N 1
ATOM 1448 C CA . TYR A 1 195 ? -7.661 4.976 21.676 1.00 93.38 195 TYR A CA 1
ATOM 1449 C C . TYR A 1 195 ? -8.499 4.322 20.571 1.00 93.38 195 TYR A C 1
ATOM 1451 O O . TYR A 1 195 ? -8.019 4.108 19.456 1.00 93.38 195 TYR A O 1
ATOM 1459 N N . GLN A 1 196 ? -9.768 4.059 20.875 1.00 92.62 196 GLN A N 1
ATOM 1460 C CA . GLN A 1 196 ? -10.770 3.574 19.927 1.00 92.62 196 GLN A CA 1
ATOM 1461 C C . GLN A 1 196 ? -12.030 4.432 20.019 1.00 92.62 196 GLN A C 1
ATOM 1463 O O . GLN A 1 196 ? -12.640 4.511 21.084 1.00 92.62 196 GLN A O 1
ATOM 1468 N N . GLU A 1 197 ? -12.453 5.035 18.913 1.00 93.25 197 GLU A N 1
ATOM 1469 C CA . GLU A 1 197 ? -13.735 5.731 18.814 1.00 93.25 197 GLU A CA 1
ATOM 1470 C C . GLU A 1 197 ? -14.533 5.223 17.627 1.00 93.25 197 GLU A C 1
ATOM 1472 O O . GLU A 1 197 ? -14.083 5.230 16.483 1.00 93.25 197 GLU A O 1
ATOM 1477 N N . ALA A 1 198 ? -15.745 4.782 17.921 1.00 94.31 198 ALA A N 1
ATOM 1478 C CA . ALA A 1 198 ? -16.663 4.248 16.943 1.00 94.31 198 ALA A CA 1
ATOM 1479 C C . ALA A 1 198 ? -17.998 4.974 17.055 1.00 94.31 198 ALA A C 1
ATOM 1481 O O . ALA A 1 198 ? -18.529 5.167 18.145 1.00 94.31 198 ALA A O 1
ATOM 1482 N N . GLY A 1 199 ? -18.576 5.356 15.925 1.00 91.38 199 GLY A N 1
ATOM 1483 C CA . GLY A 1 199 ? -19.895 5.965 15.905 1.00 91.38 199 GLY A CA 1
ATOM 1484 C C . GLY A 1 199 ? -20.993 4.980 16.281 1.00 91.38 199 GLY A C 1
ATOM 1485 O O . GLY A 1 199 ? -22.047 5.448 16.692 1.00 91.38 199 GLY A O 1
ATOM 1486 N N . GLU A 1 200 ? -20.760 3.660 16.199 1.00 92.50 200 GLU A N 1
ATOM 1487 C CA . GLU A 1 200 ? -21.694 2.604 16.606 1.00 92.50 200 GLU A CA 1
ATOM 1488 C C . GLU A 1 200 ? -21.197 1.724 17.748 1.00 92.50 200 GLU A C 1
ATOM 1490 O O . GLU A 1 200 ? -21.821 1.697 18.812 1.00 92.50 200 GLU A O 1
ATOM 1495 N N . ARG A 1 201 ? -20.122 0.965 17.523 1.00 92.19 201 ARG A N 1
ATOM 1496 C CA . ARG A 1 201 ? -19.618 -0.040 18.470 1.00 92.19 201 ARG A CA 1
ATOM 1497 C C . ARG A 1 201 ? -18.108 -0.098 18.421 1.00 92.19 201 ARG A C 1
ATOM 1499 O O . ARG A 1 201 ? -17.544 -0.271 17.348 1.00 92.19 201 ARG A O 1
ATOM 1506 N N . ALA A 1 202 ? -17.474 -0.041 19.579 1.00 91.75 202 ALA A N 1
ATOM 1507 C CA . ALA A 1 202 ? -16.070 -0.381 19.704 1.00 91.75 202 ALA A CA 1
ATOM 1508 C C . ALA A 1 202 ? -15.966 -1.737 20.413 1.00 91.75 202 ALA A C 1
ATOM 1510 O O . ALA A 1 202 ? -16.697 -2.004 21.371 1.00 91.75 202 ALA A O 1
ATOM 1511 N N . ILE A 1 203 ? -15.100 -2.623 19.933 1.00 90.44 203 ILE A N 1
ATOM 1512 C CA . ILE A 1 203 ? -14.969 -3.991 20.436 1.00 90.44 203 ILE A CA 1
ATOM 1513 C C . ILE A 1 203 ? -13.492 -4.306 20.621 1.00 90.44 203 ILE A C 1
ATOM 1515 O O . ILE A 1 203 ? -12.722 -4.286 19.668 1.00 90.44 203 ILE A O 1
ATOM 1519 N N . MET A 1 204 ? -13.130 -4.697 21.842 1.00 89.62 204 MET A N 1
ATOM 1520 C CA . MET A 1 204 ? -11.842 -5.305 22.147 1.00 89.62 204 MET A CA 1
ATOM 1521 C C . MET A 1 204 ? -12.057 -6.754 22.574 1.00 89.62 204 MET A C 1
ATOM 1523 O O . MET A 1 204 ? -12.667 -7.012 23.609 1.00 89.62 204 MET A O 1
ATOM 1527 N N . ILE A 1 205 ? -11.560 -7.696 21.771 1.00 88.31 205 ILE A N 1
ATOM 1528 C CA . ILE A 1 205 ? -11.764 -9.131 22.014 1.00 88.31 205 ILE A CA 1
ATOM 1529 C C . ILE A 1 205 ? -10.751 -9.662 23.025 1.00 88.31 205 ILE A C 1
ATOM 1531 O O . ILE A 1 205 ? -11.136 -10.255 24.025 1.00 88.31 205 ILE A O 1
ATOM 1535 N N . ILE A 1 206 ? -9.459 -9.458 22.762 1.00 86.38 206 ILE A N 1
ATOM 1536 C CA . ILE A 1 206 ? -8.337 -9.826 23.636 1.00 86.38 206 ILE A CA 1
ATOM 1537 C C . ILE A 1 206 ? -7.319 -8.698 23.526 1.00 86.38 206 ILE A C 1
ATOM 1539 O O . ILE A 1 206 ? -6.853 -8.409 22.426 1.00 86.38 206 ILE A O 1
ATOM 1543 N N . GLY A 1 207 ? -6.982 -8.042 24.635 1.00 89.25 207 GLY A N 1
ATOM 1544 C CA . GLY A 1 207 ? -6.100 -6.885 24.566 1.00 89.25 207 GLY A CA 1
ATOM 1545 C C . GLY A 1 207 ? -6.142 -5.959 25.767 1.00 89.25 207 GLY A C 1
ATOM 1546 O O . GLY A 1 207 ? -6.657 -6.308 26.825 1.00 89.25 207 GLY A O 1
ATOM 1547 N N . VAL A 1 208 ? -5.590 -4.764 25.588 1.00 89.44 208 VAL A N 1
ATOM 1548 C CA . VAL A 1 208 ? -5.764 -3.648 26.523 1.00 89.44 208 VAL A CA 1
ATOM 1549 C C . VAL A 1 208 ? -5.989 -2.375 25.722 1.00 89.44 208 VAL A C 1
ATOM 1551 O O . VAL A 1 208 ? -5.198 -2.075 24.828 1.00 89.44 208 VAL A O 1
ATOM 1554 N N . SER A 1 209 ? -7.028 -1.611 26.061 1.00 91.56 209 SER A N 1
ATOM 1555 C CA . SER A 1 209 ? -7.236 -0.268 25.519 1.00 91.56 209 SER A CA 1
ATOM 1556 C C . SER A 1 209 ? -7.081 0.786 26.598 1.00 91.56 209 SER A C 1
ATOM 1558 O O . SER A 1 209 ? -7.705 0.684 27.655 1.00 91.56 209 SER A O 1
ATOM 1560 N N . GLY A 1 210 ? -6.308 1.833 26.313 1.00 89.69 210 GLY A N 1
ATOM 1561 C CA . GLY A 1 210 ? -6.264 3.024 27.158 1.00 89.69 210 GLY A CA 1
ATOM 1562 C C . GLY A 1 210 ? -7.627 3.712 27.229 1.00 89.69 210 GLY A C 1
ATOM 1563 O O . GLY A 1 210 ? -8.101 4.033 28.318 1.00 89.69 210 GLY A O 1
ATOM 1564 N N . TYR A 1 211 ? -8.283 3.873 26.080 1.00 92.56 211 TYR A N 1
ATOM 1565 C CA . TYR A 1 211 ? -9.576 4.536 25.966 1.00 92.56 211 TYR A CA 1
ATOM 1566 C C . TYR A 1 211 ? -10.450 3.909 24.880 1.00 92.56 211 TYR A C 1
ATOM 1568 O O . TYR A 1 211 ? -9.971 3.528 23.809 1.00 92.56 211 TYR A O 1
ATOM 1576 N N . GLN A 1 212 ? -11.751 3.845 25.140 1.00 92.31 212 GLN A N 1
ATOM 1577 C CA . GLN A 1 212 ? -12.736 3.365 24.187 1.00 92.31 212 GLN A CA 1
ATOM 1578 C C . GLN A 1 212 ? -14.031 4.173 24.279 1.00 92.31 212 GLN A C 1
ATOM 1580 O O . GLN A 1 212 ? -14.568 4.363 25.368 1.00 92.31 212 GLN A O 1
ATOM 1585 N N . LYS A 1 213 ? -14.570 4.592 23.135 1.00 91.81 213 LYS A N 1
ATOM 1586 C CA . LYS A 1 213 ? -15.844 5.305 23.029 1.00 91.81 213 LYS A CA 1
ATOM 1587 C C . LYS A 1 213 ? -16.702 4.743 21.911 1.00 91.81 213 LYS A C 1
ATOM 1589 O O . LYS A 1 213 ? -16.226 4.543 20.795 1.00 91.81 213 LYS A O 1
ATOM 1594 N N . ASP A 1 214 ? -17.976 4.535 22.215 1.00 91.94 214 ASP A N 1
ATOM 1595 C CA . ASP A 1 214 ? -18.998 4.186 21.231 1.00 91.94 214 ASP A CA 1
ATOM 1596 C C . ASP A 1 214 ? -20.393 4.721 21.611 1.00 91.94 214 ASP A C 1
ATOM 1598 O O . ASP A 1 214 ? -20.517 5.531 22.535 1.00 91.94 214 ASP A O 1
ATOM 1602 N N . LYS A 1 215 ? -21.466 4.282 20.925 1.00 88.12 215 LYS A N 1
ATOM 1603 C CA . LYS A 1 215 ? -22.855 4.688 21.253 1.00 88.12 215 LYS A CA 1
ATOM 1604 C C . LYS A 1 215 ? -23.259 4.366 22.693 1.00 88.12 215 LYS A C 1
ATOM 1606 O O . LYS A 1 215 ? -24.192 4.985 23.197 1.00 88.12 215 LYS A O 1
ATOM 1611 N N . SER A 1 216 ? -22.620 3.390 23.340 1.00 82.19 216 SER A N 1
ATOM 1612 C CA . SER A 1 216 ? -22.915 3.007 24.726 1.00 82.19 216 SER A CA 1
ATOM 1613 C C . SER A 1 216 ? -22.251 3.917 25.762 1.00 82.19 216 SER A C 1
ATOM 1615 O O . SER A 1 216 ? -22.623 3.865 26.934 1.00 82.19 216 SER A O 1
ATOM 1617 N N . GLY A 1 217 ? -21.313 4.770 25.340 1.00 83.19 217 GLY A N 1
ATOM 1618 C CA . GLY A 1 217 ? -20.604 5.720 26.190 1.00 83.19 217 GLY A CA 1
ATOM 1619 C C . GLY A 1 217 ? -19.086 5.555 26.139 1.00 83.19 217 GLY A C 1
ATOM 1620 O O . GLY A 1 217 ? -18.531 4.894 25.262 1.00 83.19 217 GLY A O 1
ATOM 1621 N N . GLU A 1 218 ? -18.414 6.191 27.096 1.00 84.94 218 GLU A N 1
ATOM 1622 C CA . GLU A 1 218 ? -16.953 6.247 27.188 1.00 84.94 218 GLU A CA 1
ATOM 1623 C C . GLU A 1 218 ? -16.435 5.302 28.282 1.00 84.94 218 GLU A C 1
ATOM 1625 O O . GLU A 1 218 ? -17.023 5.193 29.361 1.00 84.94 218 GLU A O 1
ATOM 1630 N N . LYS A 1 219 ? -15.327 4.611 28.007 1.00 84.94 219 LYS A N 1
ATOM 1631 C CA . LYS A 1 219 ? -14.668 3.652 28.900 1.00 84.94 219 LYS A CA 1
ATOM 1632 C C . LYS A 1 219 ? -13.166 3.933 28.929 1.00 84.94 219 LYS A C 1
ATOM 1634 O O . LYS A 1 219 ? -12.533 4.081 27.886 1.00 84.94 219 LYS A O 1
ATOM 1639 N N . LEU A 1 220 ? -12.593 3.964 30.130 1.00 67.62 220 LEU A N 1
ATOM 1640 C CA . LEU A 1 220 ? -11.152 4.092 30.358 1.00 67.62 220 LEU A CA 1
ATOM 1641 C C . LEU A 1 220 ? -10.610 2.749 30.862 1.00 67.62 220 LEU A C 1
ATOM 1643 O O . LEU A 1 220 ? -11.2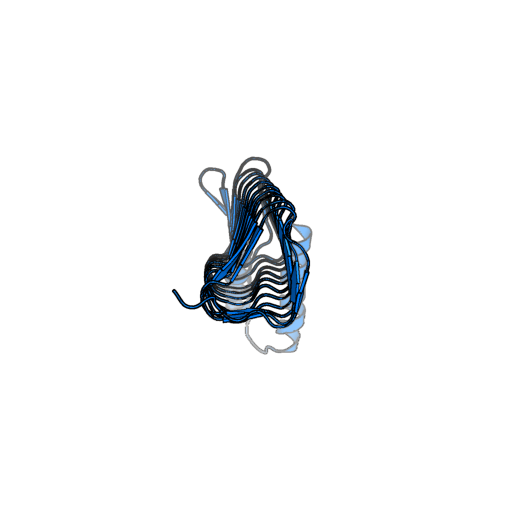40 2.142 31.726 1.00 67.62 220 LEU A O 1
ATOM 1647 N N . PHE A 1 221 ? -9.458 2.308 30.349 1.00 72.12 221 PHE A N 1
ATOM 1648 C CA . PHE A 1 221 ? -8.836 1.013 30.672 1.00 72.12 221 PHE A CA 1
ATOM 1649 C C . PHE A 1 221 ? -9.751 -0.190 30.401 1.00 72.12 221 PHE A C 1
ATOM 1651 O O . PHE A 1 221 ? -10.279 -0.824 31.317 1.00 72.12 221 PHE A O 1
ATOM 1658 N N . VAL A 1 222 ? -9.929 -0.522 29.121 1.00 72.25 222 VAL A N 1
ATOM 1659 C CA . VAL A 1 222 ? -10.727 -1.684 28.714 1.00 72.25 222 VAL A CA 1
ATOM 1660 C C . VAL A 1 222 ? -9.854 -2.929 28.679 1.00 72.25 222 VAL A C 1
ATOM 1662 O O . VAL A 1 222 ? -8.875 -2.999 27.936 1.00 72.25 222 VAL A O 1
ATOM 1665 N N . PHE A 1 223 ? -10.246 -3.912 29.482 1.00 74.75 223 PHE A N 1
ATOM 1666 C CA . PHE A 1 223 ? -9.764 -5.285 29.417 1.00 74.75 223 PHE A CA 1
ATOM 1667 C C . PHE A 1 223 ? -10.812 -6.144 28.705 1.00 74.75 223 PHE A C 1
ATOM 1669 O O . PHE A 1 223 ? -12.000 -5.805 28.748 1.00 74.75 223 PHE A O 1
ATOM 1676 N N . PRO A 1 224 ? -10.411 -7.250 28.061 1.00 65.88 224 PRO A N 1
ATOM 1677 C CA . PRO A 1 224 ? -11.349 -8.165 27.441 1.00 65.88 224 PRO A CA 1
ATOM 1678 C C . PRO A 1 224 ? -12.359 -8.647 28.478 1.00 65.88 224 PRO A C 1
ATOM 1680 O O . PRO A 1 224 ? -11.989 -9.064 29.578 1.00 65.88 224 PRO A O 1
ATOM 1683 N N . SER A 1 225 ? -13.642 -8.566 28.135 1.00 50.75 225 SER A N 1
ATOM 1684 C CA . SER A 1 225 ? -14.695 -9.173 28.940 1.00 50.75 225 SER A CA 1
ATOM 1685 C C . SER A 1 225 ? -14.449 -10.677 29.006 1.00 50.75 225 SER A C 1
ATOM 1687 O O . SER A 1 225 ? -14.323 -11.316 27.961 1.00 50.75 225 SER A O 1
ATOM 1689 N N . SER A 1 226 ? -14.370 -11.228 30.217 1.00 40.84 226 SER A N 1
ATOM 1690 C CA . SER A 1 226 ? -14.321 -12.671 30.448 1.00 40.84 226 SER A CA 1
ATOM 1691 C C . SER A 1 226 ? -15.472 -13.334 29.686 1.00 40.84 226 SER A C 1
ATOM 1693 O O . SER A 1 226 ? -16.627 -12.965 29.908 1.00 40.84 226 SER A O 1
ATOM 1695 N N . PHE A 1 227 ? -15.147 -14.244 28.767 1.00 39.84 227 PHE A N 1
ATOM 1696 C CA . PHE A 1 227 ? -16.126 -15.101 28.096 1.00 39.84 227 PHE A CA 1
ATOM 1697 C C . PHE A 1 227 ? -16.793 -16.060 29.087 1.00 39.84 227 PHE A C 1
ATOM 1699 O O . PHE A 1 227 ? -16.098 -16.496 30.037 1.00 39.84 227 PHE A O 1
#

Solvent-accessible surface area (backbone atoms only — not comparable to full-atom values): 9762 Å² total; per-residue (Å²): 120,69,66,63,56,52,51,52,55,50,46,51,51,57,59,49,61,76,73,57,93,77,59,74,69,64,51,53,53,50,53,49,53,53,51,58,36,43,38,77,43,80,57,96,67,24,38,38,24,43,58,21,64,50,76,27,88,84,16,25,29,40,26,40,24,24,64,38,38,33,11,52,30,36,24,38,22,39,42,28,30,43,34,34,36,9,50,30,32,14,36,33,52,45,33,42,34,46,34,30,35,10,51,30,31,15,39,34,46,33,38,37,33,49,32,30,36,10,58,31,28,16,38,33,48,32,37,40,36,43,35,28,34,10,57,30,31,14,39,34,47,34,37,38,36,47,34,31,37,14,52,31,33,15,37,36,49,29,40,38,38,41,36,34,29,12,43,38,28,29,42,37,42,33,42,40,37,42,36,40,41,19,52,25,35,28,39,36,29,56,25,40,34,46,34,37,36,12,54,48,39,59,46,61,64,37,48,43,26,53,30,39,30,27,69,91,46,78,46,72,64,47,62,41,72,83,127